Protein AF-A0A812KJQ2-F1 (afdb_monomer_lite)

Secondary structure (DSSP, 8-state):
---------------PPPHHHHHHHHHHHHHHHHHHHHHHHHHHHHHHHHHHHHHHHHHHHHHHHHHHHHHHHHHHHHHHHHHHHHHHHHHHHHHHHHHHHHHHHHHHHHHHHHHHHHHHHHHHHHHHHHHHHHHHHHHHHHHTS-HHHHHHHHHSPP--HHHHHHHHHHHHHTT--SSHHHHHHHHTS-HHHHTTS--GGGG--HHHHHHHHHHHHHHHHHHHHHHHHHHHHHHHHHHHHHHHHHHHTS----------------------------PPPPP-------------------

Organism: NCBI:txid878477

Radius of gyration: 59.71 Å; chains: 1; bounding box: 113×63×182 Å

Structure (mmCIF, N/CA/C/O backbone):
data_AF-A0A812KJQ2-F1
#
_entry.id   AF-A0A812KJQ2-F1
#
loop_
_atom_site.group_PDB
_atom_site.id
_atom_site.type_symbol
_atom_site.label_atom_id
_atom_site.label_alt_id
_atom_site.label_comp_id
_atom_site.label_asym_id
_atom_site.label_entity_id
_atom_site.label_seq_id
_atom_site.pdbx_PDB_ins_code
_atom_site.Cartn_x
_atom_site.Cartn_y
_atom_site.Cartn_z
_atom_site.occupancy
_atom_site.B_iso_or_equiv
_atom_site.auth_seq_id
_atom_site.auth_comp_id
_atom_site.auth_asym_id
_atom_site.auth_atom_id
_atom_site.pdbx_PDB_model_num
ATOM 1 N N . MET A 1 1 ? 19.438 28.488 -105.759 1.00 44.50 1 MET A N 1
ATOM 2 C CA . MET A 1 1 ? 20.550 29.159 -106.461 1.00 44.50 1 MET A CA 1
ATOM 3 C C . MET A 1 1 ? 21.785 28.271 -106.352 1.00 44.50 1 MET A C 1
ATOM 5 O O . MET A 1 1 ? 22.386 28.251 -105.286 1.00 44.50 1 MET A O 1
ATOM 9 N N . PRO A 1 2 ? 22.089 27.458 -107.377 1.00 43.16 2 PRO A N 1
ATOM 10 C CA . PRO A 1 2 ? 23.269 26.602 -107.419 1.00 43.16 2 PRO A CA 1
ATOM 11 C C . PRO A 1 2 ? 24.419 27.327 -108.144 1.00 43.16 2 PRO A C 1
ATOM 13 O O . PRO A 1 2 ? 24.245 27.764 -109.277 1.00 43.16 2 PRO A O 1
ATOM 16 N N . GLY A 1 3 ? 25.579 27.464 -107.501 1.00 46.66 3 GLY A N 1
ATOM 17 C CA . GLY A 1 3 ? 26.850 27.828 -108.149 1.00 46.66 3 GLY A CA 1
ATOM 18 C C . GLY A 1 3 ? 27.787 26.627 -108.028 1.00 46.66 3 GLY A C 1
ATOM 19 O O . GLY A 1 3 ? 28.055 26.186 -106.915 1.00 46.66 3 GLY A O 1
ATOM 20 N N . ALA A 1 4 ? 28.029 25.895 -109.118 1.00 44.09 4 ALA A N 1
ATOM 21 C CA . ALA A 1 4 ? 29.170 26.096 -110.023 1.00 44.09 4 ALA A CA 1
ATOM 22 C C . ALA A 1 4 ? 30.496 25.860 -109.271 1.00 44.09 4 ALA A C 1
ATOM 24 O O . ALA A 1 4 ? 30.961 26.722 -108.538 1.00 44.09 4 ALA A O 1
ATOM 25 N N . LEU A 1 5 ? 30.982 24.614 -109.200 1.00 48.75 5 LEU A N 1
ATOM 26 C CA . LEU A 1 5 ? 31.959 24.046 -110.147 1.00 48.75 5 LEU A CA 1
ATOM 27 C C . LEU A 1 5 ? 33.068 25.036 -110.523 1.00 48.75 5 LEU A C 1
ATOM 29 O O . LEU A 1 5 ? 32.960 25.694 -111.547 1.00 48.75 5 LEU A O 1
ATOM 33 N N . GLU A 1 6 ? 34.162 25.027 -109.757 1.00 40.53 6 GLU A N 1
ATOM 34 C CA . GLU A 1 6 ? 35.510 25.235 -110.295 1.00 40.53 6 GLU A CA 1
ATOM 35 C C . GLU A 1 6 ? 36.502 24.300 -109.587 1.00 40.53 6 GLU A C 1
ATOM 37 O O . GLU A 1 6 ? 36.820 24.436 -108.408 1.00 40.53 6 GLU A O 1
ATOM 42 N N . LEU A 1 7 ? 36.959 23.305 -110.346 1.00 51.78 7 LEU A N 1
ATOM 43 C CA . LEU A 1 7 ? 38.184 22.547 -110.120 1.00 51.78 7 LEU A CA 1
ATOM 44 C C . LEU A 1 7 ? 39.333 23.328 -110.770 1.00 51.78 7 LEU A C 1
ATOM 46 O O . LEU A 1 7 ? 39.295 23.504 -111.989 1.00 51.78 7 LEU A O 1
ATOM 50 N N . PRO A 1 8 ? 40.407 23.678 -110.047 1.00 47.66 8 PRO A N 1
ATOM 51 C CA . PRO A 1 8 ? 41.704 23.879 -110.660 1.00 47.66 8 PRO A CA 1
ATOM 52 C C . PRO A 1 8 ? 42.497 22.580 -110.539 1.00 47.66 8 PRO A C 1
ATOM 54 O O . PRO A 1 8 ? 42.895 22.153 -109.454 1.00 47.66 8 PRO A O 1
ATOM 57 N N . GLY A 1 9 ? 42.732 21.945 -111.685 1.00 50.91 9 GLY A N 1
ATOM 58 C CA . GLY A 1 9 ? 43.714 20.886 -111.813 1.00 50.91 9 GLY A CA 1
ATOM 59 C C . GLY A 1 9 ? 45.113 21.416 -111.508 1.00 50.91 9 GLY A C 1
ATOM 60 O O . GLY A 1 9 ? 45.612 22.319 -112.173 1.00 50.91 9 GLY A O 1
ATOM 61 N N . ALA A 1 10 ? 45.763 20.798 -110.531 1.00 43.38 10 ALA A N 1
ATOM 62 C CA . ALA A 1 10 ? 47.209 20.781 -110.414 1.00 43.38 10 ALA A CA 1
ATOM 63 C C . ALA A 1 10 ? 47.604 19.392 -109.911 1.00 43.38 10 ALA A C 1
ATOM 65 O O . ALA A 1 10 ? 47.506 19.083 -108.725 1.00 43.38 10 ALA A O 1
ATOM 66 N N . LEU A 1 11 ? 48.033 18.541 -110.845 1.00 49.91 11 LEU A N 1
ATOM 67 C CA . LEU A 1 11 ? 48.786 17.323 -110.569 1.00 49.91 11 LEU A CA 1
ATOM 68 C C . LEU A 1 11 ? 50.111 17.720 -109.896 1.00 49.91 11 LEU A C 1
ATOM 70 O O . LEU A 1 11 ? 51.158 17.804 -110.539 1.00 49.91 11 LEU A O 1
ATOM 74 N N . GLN A 1 12 ? 50.071 17.992 -108.590 1.00 45.09 12 GLN A N 1
ATOM 75 C CA . GLN A 1 12 ? 51.263 17.980 -107.758 1.00 45.09 12 GLN A CA 1
ATOM 76 C C . GLN A 1 12 ? 51.741 16.535 -107.697 1.00 45.09 12 GLN A C 1
ATOM 78 O O . GLN A 1 12 ? 51.111 15.667 -107.095 1.00 45.09 12 GLN A O 1
ATOM 83 N N . ARG A 1 13 ? 52.850 16.291 -108.398 1.00 40.69 13 ARG A N 1
ATOM 84 C CA . ARG A 1 13 ? 53.629 15.057 -108.354 1.00 40.69 13 ARG A CA 1
ATOM 85 C C . ARG A 1 13 ? 53.701 14.576 -106.911 1.00 40.69 13 ARG A C 1
ATOM 87 O O . ARG A 1 13 ? 54.240 15.272 -106.054 1.00 40.69 13 ARG A O 1
ATOM 94 N N . SER A 1 14 ? 53.135 13.397 -106.677 1.00 48.69 14 SER A N 1
ATOM 95 C CA . SER A 1 14 ? 53.168 12.679 -105.414 1.00 48.69 14 SER A CA 1
ATOM 96 C C . SER A 1 14 ? 54.618 12.537 -104.962 1.00 48.69 14 SER A C 1
ATOM 98 O O . SER A 1 14 ? 55.337 11.641 -105.411 1.00 48.69 14 SER A O 1
ATOM 100 N N . HIS A 1 15 ? 55.068 13.443 -104.098 1.00 49.62 15 HIS A N 1
ATOM 101 C CA . HIS A 1 15 ? 56.304 13.264 -103.365 1.00 49.62 15 HIS A CA 1
ATOM 102 C C . HIS A 1 15 ? 56.025 12.134 -102.384 1.00 49.62 15 HIS A C 1
ATOM 104 O O . HIS A 1 15 ? 55.512 12.352 -101.289 1.00 49.62 15 HIS A O 1
ATOM 110 N N . VAL A 1 16 ? 56.288 10.903 -102.821 1.00 54.31 16 VAL A N 1
ATOM 111 C CA . VAL A 1 16 ? 56.293 9.748 -101.931 1.00 54.31 16 VAL A CA 1
ATOM 112 C C . VAL A 1 16 ? 57.271 10.114 -100.811 1.00 54.31 16 VAL A C 1
ATOM 114 O O . VAL A 1 16 ? 58.424 10.454 -101.112 1.00 54.31 16 VAL A O 1
ATOM 117 N N . PRO A 1 17 ? 56.822 10.175 -99.546 1.00 59.09 17 PRO A N 1
ATOM 118 C CA . PRO A 1 17 ? 57.707 10.464 -98.432 1.00 59.09 17 PRO A CA 1
ATOM 119 C C . PRO A 1 17 ? 58.829 9.431 -98.458 1.00 59.09 17 PRO A C 1
ATOM 121 O O . PRO A 1 17 ? 58.564 8.232 -98.535 1.00 59.09 17 PRO A O 1
ATOM 124 N N . GLY A 1 18 ? 60.084 9.883 -98.442 1.00 69.31 18 GLY A N 1
ATOM 125 C CA . GLY A 1 18 ? 61.214 8.959 -98.407 1.00 69.31 18 GLY A CA 1
ATOM 126 C C . GLY A 1 18 ? 61.101 8.015 -97.196 1.00 69.31 18 GLY A C 1
ATOM 127 O O . GLY A 1 18 ? 60.534 8.417 -96.174 1.00 69.31 18 GLY A O 1
ATOM 128 N N . PRO A 1 19 ? 61.658 6.791 -97.255 1.00 78.94 19 PRO A N 1
ATOM 129 C CA . PRO A 1 19 ? 61.570 5.797 -96.178 1.00 78.94 19 PRO A CA 1
ATOM 130 C C . PRO A 1 19 ? 61.896 6.339 -94.774 1.00 78.94 19 PRO A C 1
ATOM 132 O O . PRO A 1 19 ? 61.309 5.902 -93.789 1.00 78.94 19 PRO A O 1
ATOM 135 N N . ALA A 1 20 ? 62.764 7.351 -94.677 1.00 80.56 20 ALA A N 1
ATOM 136 C CA . ALA A 1 20 ? 63.107 8.028 -93.429 1.00 80.56 20 ALA A CA 1
ATOM 137 C C . ALA A 1 20 ? 61.917 8.722 -92.732 1.00 80.56 20 ALA A C 1
ATOM 139 O O . ALA A 1 20 ? 61.795 8.633 -91.511 1.00 80.56 20 ALA A O 1
ATOM 140 N N . LEU A 1 21 ? 61.013 9.376 -93.476 1.00 83.69 21 LEU A N 1
ATOM 141 C CA . LEU A 1 21 ? 59.827 10.025 -92.896 1.00 83.69 21 LEU A CA 1
ATOM 142 C C . LEU A 1 21 ? 58.822 8.994 -92.381 1.00 83.69 21 LEU A C 1
ATOM 144 O O . LEU A 1 21 ? 58.236 9.185 -91.317 1.00 83.69 21 LEU A O 1
ATOM 148 N N . PHE A 1 22 ? 58.665 7.881 -93.102 1.00 85.19 22 PHE A N 1
ATOM 149 C CA . PHE A 1 22 ? 57.831 6.766 -92.662 1.00 85.19 22 PHE A CA 1
ATOM 150 C C . PHE A 1 22 ? 58.385 6.128 -91.380 1.00 85.19 22 PHE A C 1
ATOM 152 O O . PHE A 1 22 ? 57.650 5.969 -90.409 1.00 85.19 22 PHE A O 1
ATOM 159 N N . ILE A 1 23 ? 59.693 5.855 -91.325 1.00 88.38 23 ILE A N 1
ATOM 160 C CA . ILE A 1 23 ? 60.359 5.314 -90.129 1.00 88.38 23 ILE A CA 1
ATOM 161 C C . ILE A 1 23 ? 60.220 6.273 -88.935 1.00 88.38 23 ILE A C 1
ATOM 163 O O . ILE A 1 23 ? 59.902 5.832 -87.828 1.00 88.38 23 ILE A O 1
ATOM 167 N N . ALA A 1 24 ? 60.388 7.584 -89.140 1.00 87.44 24 ALA A N 1
ATOM 168 C CA . ALA A 1 24 ? 60.215 8.587 -88.088 1.00 87.44 24 ALA A CA 1
ATOM 169 C C . ALA A 1 24 ? 58.762 8.664 -87.583 1.00 87.44 24 ALA A C 1
ATOM 171 O O . ALA A 1 24 ? 58.533 8.729 -86.374 1.00 87.44 24 ALA A O 1
ATOM 172 N N . ALA A 1 25 ? 57.778 8.602 -88.486 1.00 87.88 25 ALA A N 1
ATOM 173 C CA . ALA A 1 25 ? 56.360 8.585 -88.135 1.00 87.88 25 ALA A CA 1
ATOM 174 C C . ALA A 1 25 ? 55.978 7.319 -87.352 1.00 87.88 25 ALA A C 1
ATOM 176 O O . ALA A 1 25 ? 55.323 7.424 -86.317 1.00 87.88 25 ALA A O 1
ATOM 177 N N . VAL A 1 26 ? 56.443 6.142 -87.784 1.00 92.19 26 VAL A N 1
ATOM 178 C CA . VAL A 1 26 ? 56.218 4.865 -87.083 1.00 92.19 26 VAL A CA 1
ATOM 179 C C . VAL A 1 26 ? 56.876 4.872 -85.702 1.00 92.19 26 VAL A C 1
ATOM 181 O O . VAL A 1 26 ? 56.257 4.456 -84.725 1.00 92.19 26 VAL A O 1
ATOM 184 N N . THR A 1 27 ? 58.095 5.403 -85.585 1.00 92.69 27 THR A N 1
ATOM 185 C CA . THR A 1 27 ? 58.797 5.510 -84.294 1.00 92.69 27 THR A CA 1
ATOM 186 C C . THR A 1 27 ? 58.065 6.460 -83.344 1.00 92.69 27 THR A C 1
ATOM 188 O O . THR A 1 27 ? 57.840 6.125 -82.181 1.00 92.69 27 THR A O 1
ATOM 191 N N . LYS A 1 28 ? 57.608 7.618 -83.839 1.00 93.75 28 LYS A N 1
ATOM 192 C CA . LYS A 1 28 ? 56.809 8.571 -83.055 1.00 93.75 28 LYS A CA 1
ATOM 193 C C . LYS A 1 28 ? 55.465 7.975 -82.632 1.00 93.75 28 LYS A C 1
ATOM 195 O O . LYS A 1 28 ? 55.067 8.153 -81.485 1.00 93.75 28 LYS A O 1
ATOM 200 N N . LEU A 1 29 ? 54.795 7.244 -83.524 1.00 92.50 29 LEU A N 1
ATOM 201 C CA . LEU A 1 29 ? 53.547 6.547 -83.221 1.00 92.50 29 LEU A CA 1
ATOM 202 C C . LEU A 1 29 ? 53.760 5.479 -82.143 1.00 92.50 29 LEU A C 1
ATOM 204 O O . LEU A 1 29 ? 52.993 5.430 -81.190 1.00 92.50 29 LEU A O 1
ATOM 208 N N . LYS A 1 30 ? 54.836 4.690 -82.234 1.00 94.88 30 LYS A N 1
ATOM 209 C CA . LYS A 1 30 ? 55.198 3.693 -81.217 1.00 94.88 30 LYS A CA 1
ATOM 210 C C . LYS A 1 30 ? 55.419 4.332 -79.846 1.00 94.88 30 LYS A C 1
ATOM 212 O O . LYS A 1 30 ? 54.867 3.849 -78.865 1.00 94.88 30 LYS A O 1
ATOM 217 N N . HIS A 1 31 ? 56.174 5.429 -79.774 1.00 93.94 31 HIS A N 1
ATOM 218 C CA . HIS A 1 31 ? 56.369 6.154 -78.515 1.00 93.94 31 HIS A CA 1
ATOM 219 C C . HIS A 1 31 ? 55.062 6.731 -77.962 1.00 93.94 31 HIS A C 1
ATOM 221 O O . HIS A 1 31 ? 54.846 6.694 -76.754 1.00 93.94 31 HIS A O 1
ATOM 227 N N . LEU A 1 32 ? 54.177 7.234 -78.828 1.00 95.25 32 LEU A N 1
ATOM 228 C CA . LEU A 1 32 ? 52.879 7.767 -78.416 1.00 95.25 32 LEU A CA 1
ATOM 229 C C . LEU A 1 32 ? 51.957 6.658 -77.891 1.00 95.25 32 LEU A C 1
ATOM 231 O O . LEU A 1 32 ? 51.322 6.853 -76.859 1.00 95.25 32 LEU A O 1
ATOM 235 N N . ILE A 1 33 ? 51.936 5.493 -78.546 1.00 94.44 33 ILE A N 1
ATOM 236 C CA . ILE A 1 33 ? 51.214 4.301 -78.080 1.00 94.44 33 ILE A CA 1
ATOM 237 C C . ILE A 1 33 ? 51.742 3.872 -76.710 1.00 94.44 33 ILE A C 1
ATOM 239 O O . ILE A 1 33 ? 50.959 3.791 -75.772 1.00 94.44 33 ILE A O 1
ATOM 243 N N . GLN A 1 34 ? 53.060 3.721 -76.551 1.00 95.00 34 GLN A N 1
ATOM 244 C CA . GLN A 1 34 ? 53.669 3.350 -75.267 1.00 95.00 34 GLN A CA 1
ATOM 245 C C . GLN A 1 34 ? 53.362 4.362 -74.152 1.00 95.00 34 GLN A C 1
ATOM 247 O O . GLN A 1 34 ? 53.062 3.978 -73.024 1.00 95.00 34 GLN A O 1
ATOM 252 N N . ALA A 1 35 ? 53.397 5.664 -74.453 1.00 94.44 35 ALA A N 1
ATOM 253 C CA . ALA A 1 35 ? 53.049 6.704 -73.487 1.00 94.44 35 ALA A CA 1
ATOM 254 C C . ALA A 1 35 ? 51.561 6.662 -73.097 1.00 94.44 35 ALA A C 1
ATOM 256 O O . ALA A 1 35 ? 51.224 6.883 -71.933 1.00 94.44 35 ALA A O 1
ATOM 257 N N . LYS A 1 36 ? 50.668 6.367 -74.051 1.00 94.62 36 LYS A N 1
ATOM 258 C CA . LYS A 1 36 ? 49.229 6.216 -73.801 1.00 94.62 36 LYS A CA 1
ATOM 259 C C . LYS A 1 36 ? 48.911 4.943 -73.023 1.00 94.62 36 LYS A C 1
ATOM 261 O O . LYS A 1 36 ? 48.116 5.019 -72.096 1.00 94.62 36 LYS A O 1
ATOM 266 N N . GLU A 1 37 ? 49.563 3.826 -73.326 1.00 95.31 37 GLU A N 1
ATOM 267 C CA . GLU A 1 37 ? 49.456 2.581 -72.556 1.00 95.31 37 GLU A CA 1
ATOM 268 C C . GLU A 1 37 ? 49.913 2.788 -71.109 1.00 95.31 37 GLU A C 1
ATOM 270 O O . GLU A 1 37 ? 49.191 2.428 -70.185 1.00 95.31 37 GLU A O 1
ATOM 275 N N . ALA A 1 38 ? 51.050 3.456 -70.890 1.00 94.19 38 ALA A N 1
ATOM 276 C CA . ALA A 1 38 ? 51.526 3.768 -69.544 1.00 94.19 38 ALA A CA 1
ATOM 277 C C . ALA A 1 38 ? 50.580 4.716 -68.781 1.00 94.19 38 ALA A C 1
ATOM 279 O O . ALA A 1 38 ? 50.410 4.576 -67.570 1.00 94.19 38 ALA A O 1
ATOM 280 N N . ALA A 1 39 ? 49.958 5.684 -69.463 1.00 93.25 39 ALA A N 1
ATOM 281 C CA . ALA A 1 39 ? 48.962 6.568 -68.855 1.00 93.25 39 ALA A CA 1
ATOM 282 C C . ALA A 1 39 ? 47.672 5.814 -68.489 1.00 93.25 39 ALA A C 1
ATOM 284 O O . ALA A 1 39 ? 47.187 5.962 -67.371 1.00 93.25 39 ALA A O 1
ATOM 285 N N . LEU A 1 40 ? 47.172 4.959 -69.386 1.00 94.62 40 LEU A N 1
ATOM 286 C CA . LEU A 1 40 ? 45.999 4.117 -69.140 1.00 94.62 40 LEU A CA 1
ATOM 287 C C . LEU A 1 40 ? 46.244 3.106 -68.019 1.00 94.62 40 LEU A C 1
ATOM 289 O O . LEU A 1 40 ? 45.358 2.877 -67.208 1.00 94.62 40 LEU A O 1
ATOM 293 N N . GLN A 1 41 ? 47.447 2.539 -67.917 1.00 94.69 41 GLN A N 1
ATOM 294 C CA . GLN A 1 41 ? 47.810 1.671 -66.795 1.00 94.69 41 GLN A CA 1
ATOM 295 C C . GLN A 1 41 ? 47.779 2.425 -65.462 1.00 94.69 41 GLN A C 1
ATOM 297 O O . GLN A 1 41 ? 47.255 1.904 -64.483 1.00 94.69 41 GLN A O 1
ATOM 302 N N . LYS A 1 42 ? 48.287 3.664 -65.415 1.00 95.19 42 LYS A N 1
ATOM 303 C CA . LYS A 1 42 ? 48.201 4.502 -64.206 1.00 95.19 42 LYS A CA 1
ATOM 304 C C . LYS A 1 42 ? 46.755 4.813 -63.827 1.00 95.19 42 LYS A C 1
ATOM 306 O O . LYS A 1 42 ? 46.421 4.766 -62.649 1.00 95.19 42 LYS A O 1
ATOM 311 N N . GLU A 1 43 ? 45.915 5.120 -64.811 1.00 95.00 43 GLU A N 1
ATOM 312 C CA . GLU A 1 43 ? 44.494 5.395 -64.592 1.00 95.00 43 GLU A CA 1
ATOM 313 C C . GLU A 1 43 ? 43.731 4.139 -64.152 1.00 95.00 43 GLU A C 1
ATOM 315 O O . GLU A 1 43 ? 42.946 4.215 -63.215 1.00 95.00 43 GLU A O 1
ATOM 320 N N . SER A 1 44 ? 44.030 2.973 -64.733 1.00 94.88 44 SER A N 1
ATOM 321 C CA . SER A 1 44 ? 43.479 1.681 -64.303 1.00 94.88 44 SER A CA 1
ATOM 322 C C . SER A 1 44 ? 43.829 1.383 -62.848 1.00 94.88 44 SER A C 1
ATOM 324 O O . SER A 1 44 ? 42.942 1.071 -62.067 1.00 94.88 44 SER A O 1
ATOM 326 N N . VAL A 1 45 ? 45.094 1.558 -62.450 1.00 96.56 45 VAL A N 1
ATOM 327 C CA . VAL A 1 45 ? 45.518 1.361 -61.052 1.00 96.56 45 VAL A CA 1
ATOM 328 C C . VAL A 1 45 ? 44.822 2.351 -60.113 1.00 96.56 45 VAL A C 1
ATOM 330 O O . VAL A 1 45 ? 44.439 1.986 -59.002 1.00 96.56 45 VAL A O 1
ATOM 333 N N . ALA A 1 46 ? 44.630 3.602 -60.542 1.00 94.81 46 ALA A N 1
ATOM 334 C CA . ALA A 1 46 ? 43.891 4.593 -59.762 1.00 94.81 46 ALA A CA 1
ATOM 335 C C . ALA A 1 46 ? 42.401 4.231 -59.625 1.00 94.81 46 ALA A C 1
ATOM 337 O O . ALA A 1 46 ? 41.831 4.404 -58.548 1.00 94.81 46 ALA A O 1
ATOM 338 N N . LEU A 1 47 ? 41.785 3.699 -60.684 1.00 96.31 47 LEU A N 1
ATOM 339 C CA . LEU A 1 47 ? 40.406 3.215 -60.674 1.00 96.31 47 LEU A CA 1
ATOM 340 C C . LEU A 1 47 ? 40.251 1.996 -59.756 1.00 96.31 47 LEU A C 1
ATOM 342 O O . LEU A 1 47 ? 39.314 1.953 -58.962 1.00 96.31 47 LEU A O 1
ATOM 346 N N . ASP A 1 48 ? 41.190 1.050 -59.805 1.00 95.94 48 ASP A N 1
ATOM 347 C CA . ASP A 1 48 ? 41.206 -0.126 -58.930 1.00 95.94 48 ASP A CA 1
ATOM 348 C C . ASP A 1 48 ? 41.327 0.289 -57.457 1.00 95.94 48 ASP A C 1
ATOM 350 O O . ASP A 1 48 ? 40.588 -0.205 -56.602 1.00 95.94 48 ASP A O 1
ATOM 354 N N . LEU A 1 49 ? 42.194 1.264 -57.157 1.00 97.06 49 LEU A N 1
ATOM 355 C CA . LEU A 1 49 ? 42.330 1.829 -55.813 1.00 97.06 49 LEU A CA 1
ATOM 356 C C . LEU A 1 49 ? 41.044 2.534 -55.355 1.00 97.06 49 LEU A C 1
ATOM 358 O O . LEU A 1 49 ? 40.614 2.356 -54.212 1.00 97.06 49 LEU A O 1
ATOM 362 N N . ALA A 1 50 ? 40.410 3.315 -56.233 1.00 95.44 50 ALA A N 1
ATOM 363 C CA . ALA A 1 50 ? 39.147 3.985 -55.934 1.00 95.44 50 ALA A CA 1
ATOM 364 C C . ALA A 1 50 ? 38.016 2.972 -55.684 1.00 95.44 50 ALA A C 1
ATOM 366 O O . ALA A 1 50 ? 37.273 3.110 -54.713 1.00 95.44 50 ALA A O 1
ATOM 367 N N . SER A 1 51 ? 37.933 1.916 -56.498 1.00 96.38 51 SER A N 1
ATOM 368 C CA . SER A 1 51 ? 36.972 0.822 -56.331 1.00 96.38 51 SER A CA 1
ATOM 369 C C . SER A 1 51 ? 37.185 0.077 -55.012 1.00 96.38 51 SER A C 1
ATOM 371 O O . SER A 1 51 ? 36.224 -0.182 -54.290 1.00 96.38 51 SER A O 1
ATOM 373 N N . ALA A 1 52 ? 38.436 -0.230 -54.658 1.00 96.38 52 ALA A N 1
ATOM 374 C CA . ALA A 1 52 ? 38.769 -0.870 -53.387 1.00 96.38 52 ALA A CA 1
ATOM 375 C C . ALA A 1 52 ? 38.400 0.016 -52.185 1.00 96.38 52 ALA A C 1
ATOM 377 O O . ALA A 1 52 ? 37.843 -0.468 -51.200 1.00 96.38 52 ALA A O 1
ATOM 378 N N . THR A 1 53 ? 38.647 1.324 -52.288 1.00 96.12 53 THR A N 1
ATOM 379 C CA . THR A 1 53 ? 38.286 2.292 -51.241 1.00 96.12 53 THR A CA 1
ATOM 380 C C . THR A 1 53 ? 36.771 2.369 -51.059 1.00 96.12 53 THR A C 1
ATOM 382 O O . THR A 1 53 ? 36.282 2.343 -49.932 1.00 96.12 53 THR A O 1
ATOM 385 N N . LEU A 1 54 ? 36.012 2.405 -52.157 1.00 96.69 54 LEU A N 1
ATOM 386 C CA . LEU A 1 54 ? 34.552 2.465 -52.114 1.00 96.69 54 LEU A CA 1
ATOM 387 C C . LEU A 1 54 ? 33.941 1.172 -51.553 1.00 96.69 54 LEU A C 1
ATOM 389 O O . LEU A 1 54 ? 33.004 1.238 -50.760 1.00 96.69 54 LEU A O 1
ATOM 393 N N . ALA A 1 55 ? 34.510 0.011 -51.886 1.00 96.06 55 ALA A N 1
ATOM 394 C CA . ALA A 1 55 ? 34.112 -1.266 -51.296 1.00 96.06 55 ALA A CA 1
ATOM 395 C C . ALA A 1 55 ? 34.352 -1.295 -49.776 1.00 96.06 55 ALA A C 1
ATOM 397 O O . ALA A 1 55 ? 33.471 -1.707 -49.023 1.00 96.06 55 ALA A O 1
ATOM 398 N N . HIS A 1 56 ? 35.502 -0.794 -49.315 1.00 96.50 56 HIS A N 1
ATOM 399 C CA . HIS A 1 56 ? 35.794 -0.680 -47.886 1.00 96.50 56 HIS A CA 1
ATOM 400 C C . HIS A 1 56 ? 34.823 0.276 -47.177 1.00 96.50 56 HIS A C 1
ATOM 402 O O . HIS A 1 56 ? 34.323 -0.038 -46.101 1.00 96.50 56 HIS A O 1
ATOM 408 N N . MET A 1 57 ? 34.500 1.424 -47.785 1.00 95.94 57 MET A N 1
ATOM 409 C CA . MET A 1 57 ? 33.508 2.356 -47.232 1.00 95.94 57 MET A CA 1
ATOM 410 C C . MET A 1 57 ? 32.119 1.719 -47.108 1.00 95.94 57 MET A C 1
ATOM 412 O O . MET A 1 57 ? 31.486 1.857 -46.064 1.00 95.94 57 MET A O 1
ATOM 416 N N . ALA A 1 58 ? 31.668 0.988 -48.130 1.00 95.81 58 ALA A N 1
ATOM 417 C CA . ALA A 1 58 ? 30.390 0.279 -48.091 1.00 95.81 58 ALA A CA 1
ATOM 418 C C . ALA A 1 58 ? 30.365 -0.798 -46.993 1.00 95.81 58 ALA A C 1
ATOM 420 O O . ALA A 1 58 ? 29.369 -0.942 -46.284 1.00 95.81 58 ALA A O 1
ATOM 421 N N . GLN A 1 59 ? 31.476 -1.515 -46.805 1.00 95.94 59 GLN A N 1
ATOM 422 C CA . GLN A 1 59 ? 31.614 -2.493 -45.728 1.00 95.94 59 GLN A CA 1
ATOM 423 C C . GLN A 1 59 ? 31.568 -1.829 -44.344 1.00 95.94 59 GLN A C 1
ATOM 425 O O . GLN A 1 59 ? 30.845 -2.308 -43.472 1.00 95.94 59 GLN A O 1
ATOM 430 N N . CYS A 1 60 ? 32.282 -0.715 -44.143 1.00 94.69 60 CYS A N 1
ATOM 431 C CA . CYS A 1 60 ? 32.225 0.047 -42.893 1.00 94.69 60 CYS A CA 1
ATOM 432 C C . CYS A 1 60 ? 30.810 0.552 -42.593 1.00 94.69 60 CYS A C 1
ATOM 434 O O . CYS A 1 60 ? 30.362 0.465 -41.454 1.00 94.69 60 CYS A O 1
ATOM 436 N N . GLU A 1 61 ? 30.087 1.048 -43.600 1.00 94.38 61 GLU A N 1
ATOM 437 C CA . GLU A 1 61 ? 28.703 1.494 -43.428 1.00 94.38 61 GLU A CA 1
ATOM 438 C C . GLU A 1 61 ? 27.784 0.335 -43.029 1.00 94.38 61 GLU A C 1
ATOM 440 O O . GLU A 1 61 ? 26.960 0.476 -42.125 1.00 94.38 61 GLU A O 1
ATOM 445 N N . GLN A 1 62 ? 27.929 -0.822 -43.677 1.00 93.44 62 GLN A N 1
ATOM 446 C CA . GLN A 1 62 ? 27.139 -2.003 -43.349 1.00 93.44 62 GLN A CA 1
ATOM 447 C C . GLN A 1 62 ? 27.424 -2.494 -41.926 1.00 93.44 62 GLN A C 1
ATOM 449 O O . GLN A 1 62 ? 26.483 -2.799 -41.192 1.00 93.44 62 GLN A O 1
ATOM 454 N N . GLN A 1 63 ? 28.697 -2.533 -41.529 1.00 92.81 63 GLN A N 1
ATOM 455 C CA . GLN A 1 63 ? 29.101 -2.926 -40.184 1.00 92.81 63 GLN A CA 1
ATOM 456 C C . GLN A 1 63 ? 28.525 -1.965 -39.140 1.00 92.81 63 GLN A C 1
ATOM 458 O O . GLN A 1 63 ? 27.837 -2.413 -38.223 1.00 92.81 63 GLN A O 1
ATOM 463 N N . PHE A 1 64 ? 28.691 -0.656 -39.346 1.00 93.25 64 PHE A N 1
ATOM 464 C CA . PHE A 1 64 ? 28.119 0.371 -38.479 1.00 93.25 64 PHE A CA 1
ATOM 465 C C . PHE A 1 64 ? 26.599 0.206 -38.356 1.00 93.25 64 PHE A C 1
ATOM 467 O O . PHE A 1 64 ? 26.059 0.109 -37.261 1.00 93.25 64 PHE A O 1
ATOM 474 N N . ARG A 1 65 ? 25.877 0.080 -39.473 1.00 93.31 65 ARG A N 1
ATOM 475 C CA . ARG A 1 65 ? 24.424 -0.135 -39.428 1.00 93.31 65 ARG A CA 1
ATOM 476 C C . ARG A 1 65 ? 24.052 -1.378 -38.621 1.00 93.31 65 ARG A C 1
ATOM 478 O O . ARG A 1 65 ? 23.105 -1.317 -37.846 1.00 93.31 65 ARG A O 1
ATOM 485 N N . SER A 1 66 ? 24.782 -2.482 -38.782 1.00 90.38 66 SER A N 1
ATOM 486 C CA . SER A 1 66 ? 24.485 -3.720 -38.058 1.00 90.38 66 SER A CA 1
ATOM 487 C C . SER A 1 66 ? 24.734 -3.606 -36.552 1.00 90.38 66 SER A C 1
ATOM 489 O O . SER A 1 66 ? 23.856 -3.979 -35.779 1.00 90.38 66 SER A O 1
ATOM 491 N N . GLU A 1 67 ? 25.857 -3.018 -36.136 1.00 90.50 67 GLU A N 1
ATOM 492 C CA . GLU A 1 67 ? 26.221 -2.853 -34.723 1.00 90.50 67 GLU A CA 1
ATOM 493 C C . GLU A 1 67 ? 25.247 -1.902 -34.013 1.00 90.50 67 GLU A C 1
ATOM 495 O O . GLU A 1 67 ? 24.640 -2.259 -33.004 1.00 90.50 67 GLU A O 1
ATOM 500 N N . PHE A 1 68 ? 24.998 -0.732 -34.605 1.00 89.75 68 PHE A N 1
ATOM 501 C CA . PHE A 1 68 ? 24.159 0.292 -33.986 1.00 89.75 68 PHE A CA 1
ATOM 502 C C . PHE A 1 68 ? 22.662 -0.023 -34.052 1.00 89.75 68 PHE A C 1
ATOM 504 O O . PHE A 1 68 ? 21.912 0.444 -33.198 1.00 89.75 68 PHE A O 1
ATOM 511 N N . SER A 1 69 ? 22.200 -0.819 -35.025 1.00 90.88 69 SER A N 1
ATOM 512 C CA . SER A 1 69 ? 20.787 -1.229 -35.072 1.00 90.88 69 SER A CA 1
ATOM 513 C C . SER A 1 69 ? 20.398 -2.087 -33.866 1.00 90.88 69 SER A C 1
ATOM 515 O O . SER A 1 69 ? 19.394 -1.802 -33.219 1.00 90.88 69 SER A O 1
ATOM 517 N N . GLY A 1 70 ? 21.230 -3.069 -33.506 1.00 87.12 70 GLY A N 1
ATOM 518 C CA . GLY A 1 70 ? 20.965 -3.937 -32.361 1.00 87.12 70 GLY A CA 1
ATOM 519 C C . GLY A 1 70 ? 21.041 -3.196 -31.027 1.00 87.12 70 GLY A C 1
ATOM 520 O O . GLY A 1 70 ? 20.227 -3.441 -30.140 1.00 87.12 70 GLY A O 1
ATOM 521 N N . GLU A 1 71 ? 21.987 -2.267 -30.878 1.00 91.25 71 GLU A N 1
ATOM 522 C CA . GLU A 1 71 ? 22.075 -1.423 -29.680 1.00 91.25 71 GLU A CA 1
ATOM 523 C C . GLU A 1 71 ? 20.887 -0.466 -29.555 1.00 91.25 71 GLU A C 1
ATOM 525 O O . GLU A 1 71 ? 20.351 -0.296 -28.460 1.00 91.25 71 GLU A O 1
ATOM 530 N N . LEU A 1 72 ? 20.433 0.119 -30.667 1.00 91.25 72 LEU A N 1
ATOM 531 C CA . LEU A 1 72 ? 19.274 1.006 -30.679 1.00 91.25 72 LEU A CA 1
ATOM 532 C C . LEU A 1 72 ? 17.988 0.269 -30.289 1.00 91.25 72 LEU A C 1
ATOM 534 O O . LEU A 1 72 ? 17.172 0.820 -29.552 1.00 91.25 72 LEU A O 1
ATOM 538 N N . ASP A 1 73 ? 17.801 -0.961 -30.765 1.00 91.06 73 ASP A N 1
ATOM 539 C CA . ASP A 1 73 ? 16.629 -1.762 -30.412 1.00 91.06 73 ASP A CA 1
ATOM 540 C C . ASP A 1 73 ? 16.661 -2.170 -28.931 1.00 91.06 73 ASP A C 1
ATOM 542 O O . ASP A 1 73 ? 15.672 -1.971 -28.227 1.00 91.06 73 ASP A O 1
ATOM 546 N N . LYS A 1 74 ? 17.823 -2.587 -28.407 1.00 90.56 74 LYS A N 1
ATOM 547 C CA . LYS A 1 74 ? 18.007 -2.833 -26.963 1.00 90.56 74 LYS A CA 1
ATOM 548 C C . LYS A 1 74 ? 17.739 -1.588 -26.115 1.00 90.56 74 LYS A C 1
ATOM 550 O O . LYS A 1 74 ? 17.142 -1.687 -25.045 1.00 90.56 74 LYS A O 1
ATOM 555 N N . ALA A 1 75 ? 18.172 -0.414 -26.574 1.00 91.19 75 ALA A N 1
ATOM 556 C CA . ALA A 1 75 ? 17.924 0.842 -25.873 1.00 91.19 75 ALA A CA 1
ATOM 557 C C . ALA A 1 75 ? 16.424 1.167 -25.805 1.00 91.19 75 ALA A C 1
ATOM 559 O O . ALA A 1 75 ? 15.939 1.552 -24.744 1.00 91.19 75 ALA A O 1
ATOM 560 N N . LYS A 1 76 ? 15.678 0.946 -26.895 1.00 94.44 76 LYS A N 1
ATOM 561 C CA . LYS A 1 76 ? 14.216 1.126 -26.918 1.00 94.44 76 LYS A CA 1
ATOM 562 C C . LYS A 1 76 ? 13.490 0.139 -26.011 1.00 94.44 76 LYS A C 1
ATOM 564 O O . LYS A 1 76 ? 12.564 0.535 -25.312 1.00 94.44 76 LYS A O 1
ATOM 569 N N . GLU A 1 77 ? 13.898 -1.129 -26.010 1.00 93.56 77 GLU A N 1
ATOM 570 C CA . GLU A 1 77 ? 13.327 -2.141 -25.111 1.00 93.56 77 GLU A CA 1
ATOM 571 C C . GLU A 1 77 ? 13.563 -1.766 -23.642 1.00 93.56 77 GLU A C 1
ATOM 573 O O . GLU A 1 77 ? 12.637 -1.815 -22.833 1.00 93.56 77 GLU A O 1
ATOM 578 N N . SER A 1 78 ? 14.774 -1.309 -23.311 1.00 90.31 78 SER A N 1
ATOM 579 C CA . SER A 1 78 ? 15.121 -0.822 -21.971 1.00 90.31 78 SER A CA 1
ATOM 580 C C . SER A 1 78 ? 14.312 0.417 -21.567 1.00 90.31 78 SER A C 1
ATOM 582 O O . SER A 1 78 ? 13.788 0.478 -20.456 1.00 90.31 78 SER A O 1
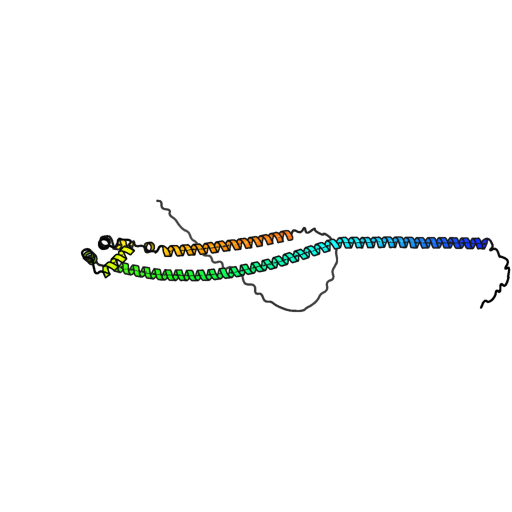ATOM 584 N N . GLU A 1 79 ? 14.134 1.387 -22.469 1.00 95.31 79 GLU A N 1
ATOM 585 C CA . GLU A 1 79 ? 13.298 2.574 -22.235 1.00 95.31 79 GLU A CA 1
ATOM 586 C C . GLU A 1 79 ? 11.823 2.204 -22.002 1.00 95.31 79 GLU A C 1
ATOM 588 O O . GLU A 1 79 ? 11.159 2.755 -21.115 1.00 95.31 79 GLU A O 1
ATOM 593 N N . GLN A 1 80 ? 11.308 1.240 -22.768 1.00 92.56 80 GLN A N 1
ATOM 594 C CA . GLN A 1 80 ? 9.948 0.741 -22.607 1.00 92.56 80 GLN A CA 1
ATOM 595 C C . GLN A 1 80 ? 9.766 0.035 -21.257 1.00 92.56 80 GLN A C 1
ATOM 597 O O . GLN A 1 80 ? 8.763 0.267 -20.576 1.00 92.56 80 GLN A O 1
ATOM 602 N N . GLU A 1 81 ? 10.731 -0.786 -20.844 1.00 92.75 81 GLU A N 1
ATOM 603 C CA . GLU A 1 81 ? 10.688 -1.458 -19.545 1.00 92.75 81 GLU A CA 1
ATOM 604 C C . GLU A 1 81 ? 10.810 -0.459 -18.389 1.00 92.75 81 GLU A C 1
ATOM 606 O O . GLU A 1 81 ? 10.035 -0.529 -17.434 1.00 92.75 81 GLU A O 1
ATOM 611 N N . ALA A 1 82 ? 11.698 0.532 -18.505 1.00 90.69 82 ALA A N 1
ATOM 612 C CA . ALA A 1 82 ? 11.813 1.613 -17.531 1.00 90.69 82 ALA A CA 1
ATOM 613 C C . ALA A 1 82 ? 10.480 2.357 -17.368 1.00 90.69 82 ALA A C 1
ATOM 615 O O . ALA A 1 82 ? 10.012 2.540 -16.246 1.00 90.69 82 ALA A O 1
ATOM 616 N N . SER A 1 83 ? 9.815 2.695 -18.477 1.00 93.25 83 SER A N 1
ATOM 617 C CA . SER A 1 83 ? 8.500 3.349 -18.460 1.00 93.25 83 SER A CA 1
ATOM 618 C C . SER A 1 83 ? 7.434 2.497 -17.764 1.00 93.25 83 SER A C 1
ATOM 620 O O . SER A 1 83 ? 6.616 3.014 -17.000 1.00 93.25 83 SER A O 1
ATOM 622 N N . ARG A 1 84 ? 7.452 1.176 -17.986 1.00 92.50 84 ARG A N 1
ATOM 623 C CA . ARG A 1 84 ? 6.536 0.233 -17.331 1.00 92.50 84 ARG A CA 1
ATOM 624 C C . ARG A 1 84 ? 6.770 0.171 -15.822 1.00 92.50 84 ARG A C 1
ATOM 626 O O . ARG A 1 84 ? 5.807 0.217 -15.057 1.00 92.50 84 ARG A O 1
ATOM 633 N N . LEU A 1 85 ? 8.029 0.085 -15.395 1.00 89.19 85 LEU A N 1
ATOM 634 C CA . LEU A 1 85 ? 8.400 0.055 -13.979 1.00 89.19 85 LEU A CA 1
ATOM 635 C C . LEU A 1 85 ? 8.070 1.375 -13.277 1.00 89.19 85 LEU A C 1
ATOM 637 O O . LEU A 1 85 ? 7.580 1.352 -12.150 1.00 89.19 85 LEU A O 1
ATOM 641 N N . THR A 1 86 ? 8.266 2.519 -13.938 1.00 93.94 86 THR A N 1
ATOM 642 C CA . THR A 1 86 ? 7.854 3.824 -13.403 1.00 93.94 86 THR A CA 1
ATOM 643 C C . THR A 1 86 ? 6.349 3.868 -13.141 1.00 93.94 86 THR A C 1
ATOM 645 O O . THR A 1 86 ? 5.950 4.215 -12.032 1.00 93.94 86 THR A O 1
ATOM 648 N N . ALA A 1 87 ? 5.517 3.434 -14.094 1.00 94.44 87 ALA A N 1
ATOM 649 C CA . ALA A 1 87 ? 4.066 3.381 -13.898 1.00 94.44 87 ALA A CA 1
ATOM 650 C C . ALA A 1 87 ? 3.663 2.442 -12.743 1.00 94.44 87 ALA A C 1
ATOM 652 O O . ALA A 1 87 ? 2.834 2.798 -11.908 1.00 94.44 87 ALA A O 1
ATOM 653 N N . ALA A 1 88 ? 4.296 1.268 -12.641 1.00 90.00 88 ALA A N 1
ATOM 654 C CA . ALA A 1 88 ? 4.044 0.332 -11.544 1.00 90.00 88 ALA A CA 1
ATOM 655 C C . ALA A 1 88 ? 4.432 0.911 -10.167 1.00 90.00 88 ALA A C 1
ATOM 657 O O . ALA A 1 88 ? 3.732 0.682 -9.179 1.00 90.00 88 ALA A O 1
ATOM 658 N N . LEU A 1 89 ? 5.525 1.679 -10.092 1.00 89.75 89 LEU A N 1
ATOM 659 C CA . LEU A 1 89 ? 5.944 2.366 -8.868 1.00 89.75 89 LEU A CA 1
ATOM 660 C C . LEU A 1 89 ? 4.984 3.492 -8.474 1.00 89.75 89 LEU A C 1
ATOM 662 O O . LEU A 1 89 ? 4.720 3.669 -7.285 1.00 89.75 89 LEU A O 1
ATOM 666 N N . GLU A 1 90 ? 4.449 4.239 -9.439 1.00 93.62 90 GLU A N 1
ATOM 667 C CA . GLU A 1 90 ? 3.439 5.272 -9.185 1.00 93.62 90 GLU A CA 1
ATOM 668 C C . GLU A 1 90 ? 2.140 4.673 -8.632 1.00 93.62 90 GLU A C 1
ATOM 670 O O . GLU A 1 90 ? 1.608 5.171 -7.634 1.00 93.62 90 GLU A O 1
ATOM 675 N N . ASP A 1 91 ? 1.676 3.566 -9.214 1.00 92.69 91 ASP A N 1
ATOM 676 C CA . ASP A 1 91 ? 0.508 2.830 -8.724 1.00 92.69 91 ASP A CA 1
ATOM 677 C C . ASP A 1 91 ? 0.746 2.280 -7.311 1.00 92.69 91 ASP A C 1
ATOM 679 O O . ASP A 1 91 ? -0.081 2.475 -6.418 1.00 92.69 91 ASP A O 1
ATOM 683 N N . LEU A 1 92 ? 1.908 1.672 -7.052 1.00 90.19 92 LEU A N 1
ATOM 684 C CA . LEU A 1 92 ? 2.253 1.193 -5.712 1.00 90.19 92 LEU A CA 1
ATOM 685 C C . LEU A 1 92 ? 2.326 2.344 -4.699 1.00 90.19 92 LEU A C 1
ATOM 687 O O . LEU A 1 92 ? 1.875 2.209 -3.562 1.00 90.19 92 LEU A O 1
ATOM 691 N N . HIS A 1 93 ? 2.874 3.492 -5.095 1.00 90.81 93 HIS A N 1
ATOM 692 C CA . HIS A 1 93 ? 2.937 4.672 -4.241 1.00 90.81 93 HIS A CA 1
ATOM 693 C C . HIS A 1 93 ? 1.539 5.191 -3.877 1.00 90.81 93 HIS A C 1
ATOM 695 O O . HIS A 1 93 ? 1.314 5.638 -2.747 1.00 90.81 93 HIS A O 1
ATOM 701 N N . LYS A 1 94 ? 0.585 5.109 -4.809 1.00 92.06 94 LYS A N 1
ATOM 702 C CA . LYS A 1 94 ? -0.820 5.434 -4.559 1.00 92.06 94 LYS A CA 1
ATOM 703 C C . LYS A 1 94 ? -1.457 4.454 -3.569 1.00 92.06 94 LYS A C 1
ATOM 705 O O . LYS A 1 94 ? -2.051 4.913 -2.595 1.00 92.06 94 LYS A O 1
ATOM 710 N N . ASP A 1 95 ? -1.265 3.150 -3.761 1.00 90.75 95 ASP A N 1
ATOM 711 C CA . ASP A 1 95 ? -1.762 2.109 -2.848 1.00 90.75 95 ASP A CA 1
ATOM 712 C C . ASP A 1 95 ? -1.213 2.300 -1.422 1.00 90.75 95 ASP A C 1
ATOM 714 O O . ASP A 1 95 ? -1.949 2.203 -0.439 1.00 90.75 95 ASP A O 1
ATOM 718 N N . VAL A 1 96 ? 0.079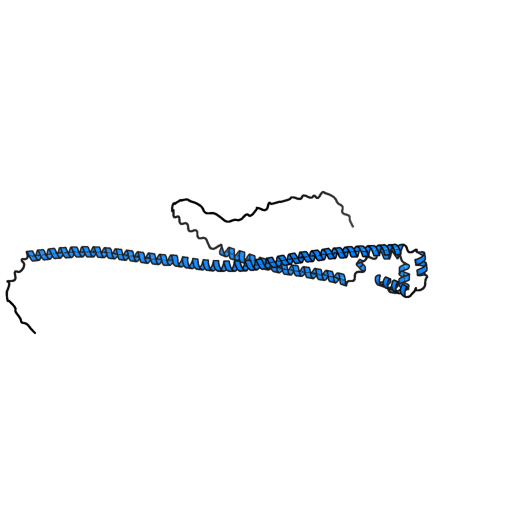 2.624 -1.286 1.00 89.94 96 VAL A N 1
ATOM 719 C CA . VAL A 1 96 ? 0.710 2.889 0.019 1.00 89.94 96 VAL A CA 1
ATOM 720 C C . VAL A 1 96 ? 0.066 4.085 0.717 1.00 89.94 96 VAL A C 1
ATOM 722 O O . VAL A 1 96 ? -0.210 4.009 1.913 1.00 89.94 96 VAL A O 1
ATOM 725 N N . LYS A 1 97 ? -0.213 5.173 -0.011 1.00 91.06 97 LYS A N 1
ATOM 726 C CA . LYS A 1 97 ? -0.892 6.350 0.552 1.00 91.06 97 LYS A CA 1
ATOM 727 C C . LYS A 1 97 ? -2.307 6.037 1.035 1.00 91.06 97 LYS A C 1
ATOM 729 O O . LYS A 1 97 ? -2.719 6.564 2.064 1.00 91.06 97 LYS A O 1
ATOM 734 N N . GLU A 1 98 ? -3.044 5.195 0.317 1.00 90.81 98 GLU A N 1
ATOM 735 C CA . GLU A 1 98 ? -4.389 4.774 0.724 1.00 90.81 98 GLU A CA 1
ATOM 736 C C . GLU A 1 98 ? -4.346 3.941 2.012 1.00 90.81 98 GLU A C 1
ATOM 738 O O . GLU A 1 98 ? -5.073 4.229 2.963 1.00 90.81 98 GLU A O 1
ATOM 743 N N . VAL A 1 99 ? -3.423 2.978 2.096 1.00 89.50 99 VAL A N 1
ATOM 744 C CA . VAL A 1 99 ? -3.220 2.167 3.308 1.00 89.50 99 VAL A CA 1
ATOM 745 C C . VAL A 1 99 ? -2.790 3.025 4.500 1.00 89.50 99 VAL A C 1
ATOM 747 O O . VAL A 1 99 ? -3.256 2.787 5.615 1.00 89.50 99 VAL A O 1
ATOM 750 N N . ASP A 1 100 ? -1.928 4.019 4.289 1.00 88.19 100 ASP A N 1
ATOM 751 C CA . ASP A 1 100 ? -1.495 4.938 5.345 1.00 88.19 100 ASP A CA 1
ATOM 752 C C . ASP A 1 100 ? -2.667 5.784 5.872 1.00 88.19 100 ASP A C 1
ATOM 754 O O . ASP A 1 100 ? -2.886 5.870 7.082 1.00 88.19 100 ASP A O 1
ATOM 758 N N . ALA A 1 101 ? -3.509 6.310 4.976 1.00 88.12 101 ALA A N 1
ATOM 759 C CA . ALA A 1 101 ? -4.718 7.036 5.358 1.00 88.12 101 ALA A CA 1
ATOM 760 C C . ALA A 1 101 ? -5.703 6.155 6.150 1.00 88.12 101 ALA A C 1
ATOM 762 O O . ALA A 1 101 ? -6.249 6.586 7.170 1.00 88.12 101 ALA A O 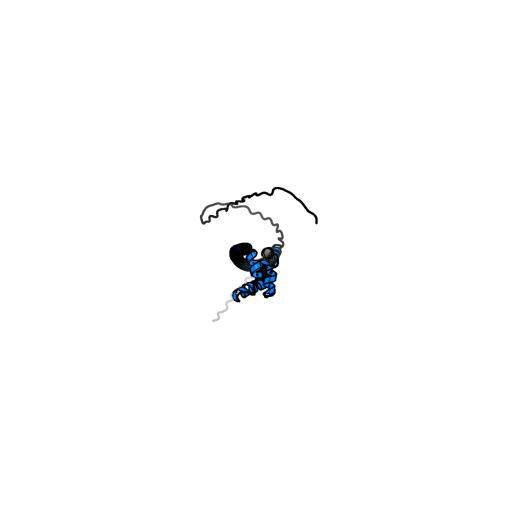1
ATOM 763 N N . GLU A 1 102 ? -5.905 4.902 5.733 1.00 88.25 102 GLU A N 1
ATOM 764 C CA . GLU A 1 102 ? -6.705 3.942 6.499 1.00 88.25 102 GLU A CA 1
ATOM 765 C C . GLU A 1 102 ? -6.092 3.637 7.874 1.00 88.25 102 GLU A C 1
ATOM 767 O O . GLU A 1 102 ? -6.825 3.478 8.855 1.00 88.25 102 GLU A O 1
ATOM 772 N N . ALA A 1 103 ? -4.763 3.548 7.969 1.00 83.88 103 ALA A N 1
ATOM 773 C CA . ALA A 1 103 ? -4.062 3.298 9.224 1.00 83.88 103 ALA A CA 1
ATOM 774 C C . ALA A 1 103 ? -4.265 4.445 10.223 1.00 83.88 103 ALA A C 1
ATOM 776 O O . ALA A 1 103 ? -4.568 4.182 11.390 1.00 83.88 103 ALA A O 1
ATOM 777 N N . VAL A 1 104 ? -4.192 5.699 9.765 1.00 90.94 104 VAL A N 1
ATOM 778 C CA . VAL A 1 104 ? -4.486 6.884 10.590 1.00 90.94 104 VAL A CA 1
ATOM 779 C C . VAL A 1 104 ? -5.910 6.819 11.149 1.00 90.94 104 VAL A C 1
ATOM 781 O O . VAL A 1 104 ? -6.092 6.928 12.361 1.00 90.94 104 VAL A O 1
ATOM 784 N N . GLN A 1 105 ? -6.909 6.520 10.312 1.00 89.94 105 GLN A N 1
ATOM 785 C CA . GLN A 1 105 ? -8.303 6.394 10.763 1.00 89.94 105 GLN A CA 1
ATOM 786 C C . GLN A 1 105 ? -8.500 5.269 11.790 1.00 89.94 105 GLN A C 1
ATOM 788 O O . GLN A 1 105 ? -9.314 5.385 12.708 1.00 89.94 105 GLN A O 1
ATOM 793 N N . ILE A 1 106 ? -7.780 4.151 11.654 1.00 83.81 106 ILE A N 1
ATOM 794 C CA . ILE A 1 106 ? -7.827 3.066 12.644 1.00 83.81 106 ILE A CA 1
ATOM 795 C C . ILE A 1 106 ? -7.249 3.541 13.977 1.00 83.81 106 ILE A C 1
ATOM 797 O O . ILE A 1 106 ? -7.861 3.288 15.013 1.00 83.81 106 ILE A O 1
ATOM 801 N N . CYS A 1 107 ? -6.102 4.220 13.964 1.00 86.44 107 CYS A N 1
ATOM 802 C CA . CYS A 1 107 ? -5.477 4.753 15.172 1.00 86.44 107 CYS A CA 1
ATOM 803 C C . CYS A 1 107 ? -6.401 5.738 15.898 1.00 86.44 107 CYS A C 1
ATOM 805 O O . CYS A 1 107 ? -6.573 5.624 17.111 1.00 86.44 107 CYS A O 1
ATOM 807 N N . GLU A 1 108 ? -7.059 6.636 15.162 1.00 87.62 108 GLU A N 1
ATOM 808 C CA . GLU A 1 108 ? -8.053 7.563 15.716 1.00 87.62 108 GLU A CA 1
ATOM 809 C C . GLU A 1 108 ? -9.235 6.818 16.349 1.00 87.62 108 GLU A C 1
ATOM 811 O O . GLU A 1 108 ? -9.605 7.088 17.491 1.00 87.62 108 GLU A O 1
ATOM 816 N N . ARG A 1 109 ? -9.787 5.813 15.657 1.00 84.81 109 ARG A N 1
ATOM 817 C CA . ARG A 1 109 ? -10.888 4.996 16.191 1.00 84.81 109 ARG A CA 1
ATOM 818 C C . ARG A 1 109 ? -10.494 4.200 17.429 1.00 84.81 109 ARG A C 1
ATOM 820 O O . ARG A 1 109 ? -11.317 4.050 18.332 1.00 84.81 109 ARG A O 1
ATOM 827 N N . ILE A 1 110 ? -9.270 3.672 17.475 1.00 80.25 110 ILE A N 1
ATOM 828 C CA . ILE A 1 110 ? -8.743 2.985 18.660 1.00 80.25 110 ILE A CA 1
ATOM 829 C C . ILE A 1 110 ? -8.656 3.974 19.818 1.00 80.25 110 ILE A C 1
ATOM 831 O O . ILE A 1 110 ? -9.187 3.676 20.880 1.00 80.25 110 ILE A O 1
ATOM 835 N N . ALA A 1 111 ? -8.065 5.153 19.610 1.00 84.62 111 ALA A N 1
ATOM 836 C CA . ALA A 1 111 ? -7.955 6.172 20.651 1.00 84.62 111 ALA A CA 1
ATOM 837 C C . ALA A 1 111 ? -9.331 6.584 21.201 1.00 84.62 111 ALA A C 1
ATOM 839 O O . ALA A 1 111 ? -9.514 6.637 22.415 1.00 84.62 111 ALA A O 1
ATOM 840 N N . GLN A 1 112 ? -10.315 6.791 20.321 1.00 83.69 112 GLN A N 1
ATOM 841 C CA . GLN A 1 112 ? -11.683 7.107 20.729 1.00 83.69 112 GLN A CA 1
ATOM 842 C C . GLN A 1 112 ? -12.324 5.966 21.529 1.00 83.69 112 GLN A C 1
ATOM 844 O O . GLN A 1 112 ? -12.878 6.200 22.598 1.00 83.69 112 GLN A O 1
ATOM 849 N N . THR A 1 113 ? -12.220 4.727 21.041 1.00 75.75 113 THR A N 1
ATOM 850 C CA . THR A 1 113 ? -12.803 3.560 21.723 1.00 75.75 113 THR A CA 1
ATOM 851 C C . THR A 1 113 ? -12.157 3.338 23.091 1.00 75.75 113 THR A C 1
ATOM 853 O O . THR A 1 113 ? -12.851 3.006 24.045 1.00 75.75 113 THR A O 1
ATOM 856 N N . THR A 1 114 ? -10.841 3.540 23.205 1.00 78.06 114 THR A N 1
ATOM 857 C CA . THR A 1 114 ? -10.123 3.454 24.482 1.00 78.06 114 THR A CA 1
ATOM 858 C C . THR A 1 114 ? -10.633 4.502 25.466 1.00 78.06 114 THR A C 1
ATOM 860 O O . THR A 1 114 ? -10.970 4.141 26.585 1.00 78.06 114 THR A O 1
ATOM 863 N N . ALA A 1 115 ? -10.783 5.762 25.045 1.00 82.88 115 ALA A N 1
ATOM 864 C CA . ALA A 1 115 ? -11.312 6.820 25.908 1.00 82.88 115 ALA A CA 1
ATOM 865 C C . ALA A 1 115 ? -12.765 6.554 26.351 1.00 82.88 115 ALA A C 1
ATOM 867 O O . ALA A 1 115 ? -13.121 6.779 27.505 1.00 82.88 115 ALA A O 1
ATOM 868 N N . GLU A 1 116 ? -13.612 6.043 25.451 1.00 77.38 116 GLU A N 1
ATOM 869 C CA . GLU A 1 116 ? -14.978 5.624 25.790 1.00 77.38 116 GLU A CA 1
ATOM 870 C C . GLU A 1 116 ? -14.989 4.455 26.789 1.00 77.38 116 GLU A C 1
ATOM 872 O O . GLU A 1 116 ? -15.836 4.421 27.681 1.00 77.38 116 GLU A O 1
ATOM 877 N N . MET A 1 117 ? -14.046 3.514 26.667 1.00 73.50 117 MET A N 1
ATOM 878 C CA . MET A 1 117 ? -13.922 2.375 27.578 1.00 73.50 117 MET A CA 1
ATOM 879 C C . MET A 1 117 ? -13.406 2.796 28.955 1.00 73.50 117 MET A C 1
ATOM 881 O O . MET A 1 117 ? -13.979 2.368 29.948 1.00 73.50 117 MET A O 1
ATOM 885 N N . GLU A 1 118 ? -12.400 3.670 29.022 1.00 78.81 118 GLU A N 1
ATOM 886 C CA . GLU A 1 118 ? -11.899 4.244 30.279 1.00 78.81 118 GLU A CA 1
ATOM 887 C C . GLU A 1 118 ? -13.003 5.007 31.014 1.00 78.81 118 GLU A C 1
ATOM 889 O O . GLU A 1 118 ? -13.189 4.829 32.217 1.00 78.81 118 GLU A O 1
ATOM 894 N N . LYS A 1 119 ? -13.796 5.801 30.283 1.00 81.88 119 LYS A N 1
ATOM 895 C CA . LYS A 1 119 ? -14.957 6.483 30.857 1.00 81.88 119 LYS A CA 1
ATOM 896 C C . LYS A 1 119 ? -15.985 5.488 31.395 1.00 81.88 119 LYS A C 1
ATOM 898 O O . LYS A 1 119 ? -16.466 5.658 32.506 1.00 81.88 119 LYS A O 1
ATOM 903 N N . LEU A 1 120 ? -16.313 4.448 30.629 1.00 77.00 120 LEU A N 1
ATOM 904 C CA . LEU A 1 120 ? -17.263 3.429 31.073 1.00 77.00 120 LEU A CA 1
ATOM 905 C C . LEU A 1 120 ? -16.754 2.672 32.307 1.00 77.00 120 LEU A C 1
ATOM 907 O O . LEU A 1 120 ? -17.533 2.392 33.210 1.00 77.00 120 LEU A O 1
ATOM 911 N N . GLU A 1 121 ? -15.467 2.330 32.353 1.00 72.38 121 GLU A N 1
ATOM 912 C CA . GLU A 1 121 ? -14.842 1.689 33.514 1.00 72.38 121 GLU A CA 1
ATOM 913 C C . GLU A 1 121 ? -14.910 2.588 34.749 1.00 72.38 121 GLU A C 1
ATOM 915 O O . GLU A 1 121 ? -15.229 2.102 35.835 1.00 72.38 121 GLU A O 1
ATOM 920 N N . GLN A 1 122 ? -14.679 3.892 34.581 1.00 77.12 122 GLN A N 1
ATOM 921 C CA . GLN A 1 122 ? -14.839 4.865 35.653 1.00 77.12 122 GLN A CA 1
ATOM 922 C C . GLN A 1 122 ? -16.298 4.956 36.123 1.00 77.12 122 GLN A C 1
ATOM 924 O O . GLN A 1 122 ? -16.550 4.786 37.314 1.00 77.12 122 GLN A O 1
ATOM 929 N N . ASP A 1 123 ? -17.255 5.130 35.207 1.00 76.81 123 ASP A N 1
ATOM 930 C CA . ASP A 1 123 ? -18.687 5.219 35.524 1.00 76.81 123 ASP A CA 1
ATOM 931 C C . ASP A 1 123 ? -19.176 3.949 36.258 1.00 76.81 123 ASP A C 1
ATOM 933 O O . ASP A 1 123 ? -19.920 4.020 37.241 1.00 76.81 123 ASP A O 1
ATOM 937 N N . VAL A 1 124 ? -18.727 2.765 35.818 1.00 74.50 124 VAL A N 1
ATOM 938 C CA . VAL A 1 124 ? -19.028 1.479 36.472 1.00 74.50 124 VAL A CA 1
ATOM 939 C C . VAL A 1 124 ? -18.381 1.398 37.849 1.00 74.50 124 VAL A C 1
ATOM 941 O O . VAL A 1 124 ? -19.029 0.944 38.788 1.00 74.50 124 VAL A O 1
ATOM 944 N N . SER A 1 125 ? -17.126 1.825 37.992 1.00 73.62 125 SER A N 1
ATOM 945 C CA . SER A 1 125 ? -16.435 1.817 39.282 1.00 73.62 125 SER A CA 1
ATOM 946 C C . SER A 1 125 ? -17.113 2.736 40.296 1.00 73.62 125 SER A C 1
ATOM 948 O O . SER A 1 125 ? -17.236 2.353 41.457 1.00 73.62 125 SER A O 1
ATOM 950 N N . GLU A 1 126 ? -17.546 3.925 39.876 1.00 76.31 126 GLU A N 1
ATOM 951 C CA . GLU A 1 126 ? -18.271 4.879 40.722 1.00 76.31 126 GLU A CA 1
ATOM 952 C C . GLU A 1 126 ? -19.627 4.298 41.138 1.00 76.31 126 GLU A C 1
ATOM 954 O O . GLU A 1 126 ? -19.903 4.164 42.328 1.00 76.31 126 GLU A O 1
ATOM 959 N N . THR A 1 127 ? -20.410 3.807 40.174 1.00 73.12 127 THR A N 1
ATOM 960 C CA . THR A 1 127 ? -21.717 3.188 40.451 1.00 73.12 127 THR A CA 1
ATOM 961 C C . THR A 1 127 ? -21.588 1.970 41.369 1.00 73.12 127 THR A C 1
ATOM 963 O O . THR A 1 127 ? -22.381 1.787 42.289 1.00 73.12 127 THR A O 1
ATOM 966 N N . MET A 1 128 ? -20.585 1.117 41.145 1.00 71.56 128 MET A N 1
ATOM 967 C CA . MET A 1 128 ? -20.358 -0.064 41.977 1.00 71.56 128 MET A CA 1
ATOM 968 C C . MET A 1 128 ? -19.937 0.326 43.394 1.00 71.56 128 MET A C 1
ATOM 970 O O . MET A 1 128 ? -20.360 -0.324 44.346 1.00 71.56 128 MET A O 1
ATOM 974 N N . ALA A 1 129 ? -19.124 1.373 43.553 1.00 68.31 129 ALA A N 1
ATOM 975 C CA . ALA A 1 129 ? -18.755 1.880 44.869 1.00 68.31 129 ALA A CA 1
ATOM 976 C C . ALA A 1 129 ? -19.984 2.394 45.634 1.00 68.31 129 ALA A C 1
ATOM 978 O O . ALA A 1 129 ? -20.139 2.053 46.809 1.00 68.31 129 ALA A O 1
ATOM 979 N N . ASP A 1 130 ? -20.872 3.128 44.961 1.00 73.25 130 ASP A N 1
ATOM 980 C CA . ASP A 1 130 ? -22.117 3.634 45.540 1.00 73.25 130 ASP A CA 1
ATOM 981 C C . ASP A 1 130 ? -23.053 2.487 45.946 1.00 73.25 130 ASP A C 1
ATOM 983 O O . ASP A 1 130 ? -23.454 2.401 47.107 1.00 73.25 130 ASP A O 1
ATOM 987 N N . VAL A 1 131 ? -23.315 1.535 45.043 1.00 74.31 131 VAL A N 1
ATOM 988 C CA . VAL A 1 131 ? -24.160 0.358 45.325 1.00 74.31 131 VAL A CA 1
ATOM 989 C C . VAL A 1 131 ? -23.577 -0.488 46.456 1.00 74.31 131 VAL A C 1
ATOM 991 O O . VAL A 1 131 ? -24.300 -0.908 47.358 1.00 74.31 131 VAL A O 1
ATOM 994 N N . GLN A 1 132 ? -22.263 -0.733 46.455 1.00 73.19 132 GLN A N 1
ATOM 995 C CA . GLN A 1 132 ? -21.609 -1.459 47.545 1.00 73.19 132 GLN A CA 1
ATOM 996 C C . GLN A 1 132 ? -21.733 -0.715 48.872 1.00 73.19 132 GLN A C 1
ATOM 998 O O . GLN A 1 132 ? -21.890 -1.349 49.916 1.00 73.19 132 GLN A O 1
ATOM 1003 N N . GLN A 1 133 ? -21.634 0.613 48.859 1.00 73.62 133 GLN A N 1
ATOM 1004 C CA . GLN A 1 133 ? -21.772 1.415 50.063 1.00 73.62 133 GLN A CA 1
ATOM 1005 C C . GLN A 1 133 ? -23.206 1.370 50.598 1.00 73.62 133 GLN A C 1
ATOM 1007 O O . GLN A 1 133 ? -23.385 1.118 51.789 1.00 73.62 133 GLN A O 1
ATOM 1012 N N . GLU A 1 134 ? -24.216 1.543 49.745 1.00 77.50 134 GLU A N 1
ATOM 1013 C CA . GLU A 1 134 ? -25.628 1.413 50.124 1.00 77.50 134 GLU A CA 1
ATOM 1014 C C . GLU A 1 134 ? -25.939 0.020 50.675 1.00 77.50 134 GLU A C 1
ATOM 1016 O O . GLU A 1 134 ? -26.541 -0.099 51.743 1.00 77.50 134 GLU A O 1
ATOM 1021 N N . LEU A 1 135 ? -25.448 -1.037 50.022 1.00 75.31 135 LEU A N 1
ATOM 1022 C CA . LEU A 1 135 ? -25.634 -2.412 50.480 1.00 75.31 135 LEU A CA 1
ATOM 1023 C C . LEU A 1 135 ? -24.979 -2.656 51.844 1.00 75.31 135 LEU A C 1
ATOM 1025 O O . LEU A 1 135 ? -25.583 -3.285 52.716 1.00 75.31 135 LEU A O 1
ATOM 1029 N N . ARG A 1 136 ? -23.761 -2.142 52.071 1.00 72.62 136 ARG A N 1
ATOM 1030 C CA . ARG A 1 136 ? -23.102 -2.222 53.386 1.00 72.62 136 ARG A CA 1
ATOM 1031 C C . ARG A 1 136 ? -23.918 -1.512 54.460 1.00 72.62 136 ARG A C 1
ATOM 1033 O O . ARG A 1 136 ? -24.068 -2.065 55.547 1.00 72.62 136 ARG A O 1
ATOM 1040 N N . MET A 1 137 ? -24.439 -0.319 54.170 1.00 76.50 137 MET A N 1
ATOM 1041 C CA . MET A 1 137 ? -25.268 0.432 55.116 1.00 76.50 137 MET A CA 1
ATOM 1042 C C . MET A 1 137 ? -26.568 -0.315 55.432 1.00 76.50 137 MET A C 1
ATOM 1044 O O . MET A 1 137 ? -26.859 -0.541 56.602 1.00 76.50 137 MET A O 1
ATOM 1048 N N . ALA A 1 138 ? -27.277 -0.811 54.415 1.00 76.94 138 ALA A N 1
ATOM 1049 C CA . ALA A 1 138 ? -28.486 -1.612 54.598 1.00 76.94 138 ALA A CA 1
ATOM 1050 C C . ALA A 1 138 ? -28.219 -2.906 55.391 1.00 76.94 138 ALA A C 1
ATOM 1052 O O . ALA A 1 138 ? -29.011 -3.294 56.248 1.00 76.94 138 ALA A O 1
ATOM 1053 N N . THR A 1 139 ? -27.073 -3.555 55.162 1.00 71.50 139 THR A N 1
ATOM 1054 C CA . THR A 1 139 ? -26.658 -4.748 55.918 1.00 71.50 139 THR A CA 1
ATOM 1055 C C . THR A 1 139 ? -26.392 -4.421 57.388 1.00 71.50 139 THR A C 1
ATOM 1057 O O . THR A 1 139 ? -26.755 -5.201 58.268 1.00 71.50 139 THR A O 1
ATOM 1060 N N . LEU A 1 140 ? -25.760 -3.279 57.682 1.00 76.31 140 LEU A N 1
ATOM 1061 C CA . LEU A 1 140 ? -25.547 -2.819 59.058 1.00 76.31 140 LEU A CA 1
ATOM 1062 C C . LEU A 1 140 ? -26.874 -2.514 59.760 1.00 76.31 140 LEU A C 1
ATOM 1064 O O . LEU A 1 140 ? -27.044 -2.929 60.906 1.00 76.31 140 LEU A O 1
ATOM 1068 N N . ASP A 1 141 ? -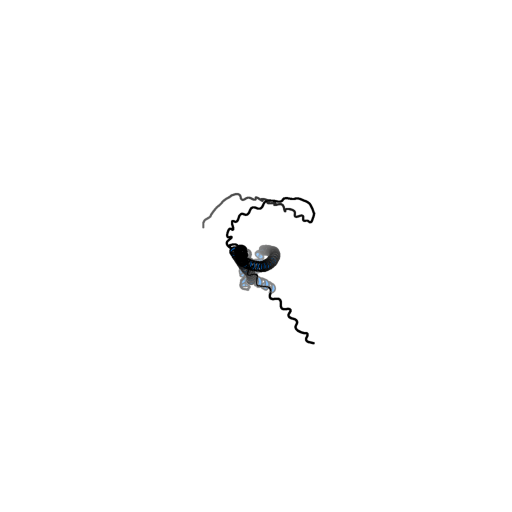27.811 -1.864 59.071 1.00 79.75 141 ASP A N 1
ATOM 1069 C CA . ASP A 1 141 ? -29.145 -1.573 59.604 1.00 79.75 141 ASP A CA 1
ATOM 1070 C C . ASP A 1 141 ? -29.919 -2.864 59.908 1.00 79.75 141 ASP A C 1
ATOM 1072 O O . ASP A 1 141 ? -30.490 -3.003 60.990 1.00 79.75 141 ASP A O 1
ATOM 1076 N N . LEU A 1 142 ? -29.865 -3.855 59.009 1.00 74.19 142 LEU A N 1
ATOM 1077 C CA . LEU A 1 142 ? -30.468 -5.176 59.226 1.00 74.19 142 LEU A CA 1
ATOM 1078 C C . LEU A 1 142 ? -29.837 -5.922 60.410 1.00 74.19 142 LEU A C 1
ATOM 1080 O O . LEU A 1 142 ? -30.552 -6.549 61.187 1.00 74.19 142 LEU A O 1
ATOM 1084 N N . ARG A 1 143 ? -28.514 -5.826 60.602 1.00 70.06 143 ARG A N 1
ATOM 1085 C CA . ARG A 1 143 ? -27.828 -6.411 61.772 1.00 70.06 143 ARG A CA 1
ATOM 1086 C C . ARG A 1 143 ? -28.160 -5.708 63.083 1.00 70.06 143 ARG A C 1
ATOM 1088 O O . ARG A 1 143 ? -28.018 -6.312 64.143 1.00 70.06 143 ARG A O 1
ATOM 1095 N N . ALA A 1 144 ? -28.542 -4.436 63.029 1.00 76.19 144 ALA A N 1
ATOM 1096 C CA . ALA A 1 144 ? -28.913 -3.668 64.208 1.00 76.19 144 ALA A CA 1
ATOM 1097 C C . ALA A 1 144 ? -30.334 -3.985 64.701 1.00 76.19 144 ALA A C 1
ATOM 1099 O O . ALA A 1 144 ? -30.691 -3.557 65.801 1.00 76.19 144 ALA A O 1
ATOM 1100 N N . VAL A 1 145 ? -31.137 -4.734 63.930 1.00 78.75 145 VAL A N 1
ATOM 1101 C CA . VAL A 1 145 ? -32.475 -5.172 64.343 1.00 78.75 145 VAL A CA 1
ATOM 1102 C C . VAL A 1 145 ? -32.353 -6.097 65.565 1.00 78.75 145 VAL A C 1
ATOM 1104 O O . VAL A 1 145 ? -31.732 -7.157 65.476 1.00 78.75 145 VAL A O 1
ATOM 1107 N N . PRO A 1 146 ? -32.933 -5.735 66.726 1.00 78.94 146 PRO A N 1
ATOM 1108 C CA . PRO A 1 146 ? -32.894 -6.580 67.913 1.00 78.94 146 PRO A CA 1
ATOM 1109 C C . PRO A 1 146 ? -33.590 -7.924 67.679 1.00 78.94 146 PRO A C 1
ATOM 1111 O O . PRO A 1 146 ? -34.704 -7.956 67.160 1.00 78.94 146 PRO A O 1
ATOM 1114 N N . GLN A 1 147 ? -32.989 -9.018 68.160 1.00 73.81 147 GLN A N 1
ATOM 1115 C CA . GLN A 1 147 ? -33.544 -10.373 68.025 1.00 73.81 147 GLN A CA 1
ATOM 1116 C C . GLN A 1 147 ? -34.985 -10.492 68.547 1.00 73.81 147 GLN A C 1
ATOM 1118 O O . GLN A 1 147 ? -35.794 -11.186 67.948 1.00 73.81 147 GLN A O 1
ATOM 1123 N N . ALA A 1 148 ? -35.333 -9.744 69.599 1.00 79.19 148 ALA A N 1
ATOM 1124 C CA . ALA A 1 148 ? -36.698 -9.696 70.122 1.00 79.19 148 ALA A CA 1
ATOM 1125 C C . ALA A 1 148 ? -37.734 -9.254 69.067 1.00 79.19 148 ALA A C 1
ATOM 1127 O O . ALA A 1 148 ? -38.828 -9.797 69.031 1.00 79.19 148 ALA A O 1
ATOM 1128 N N . ILE A 1 149 ? -37.380 -8.325 68.168 1.00 78.62 149 ILE A N 1
ATOM 1129 C CA . ILE A 1 149 ? -38.269 -7.888 67.079 1.00 78.62 149 ILE A CA 1
ATOM 1130 C C . ILE A 1 149 ? -38.428 -8.998 66.035 1.00 78.62 149 ILE A C 1
ATOM 1132 O O . ILE A 1 149 ? -39.512 -9.179 65.491 1.00 78.62 149 ILE A O 1
ATOM 1136 N N . ILE A 1 150 ? -37.357 -9.746 65.760 1.00 74.94 150 ILE A N 1
ATOM 1137 C CA . ILE A 1 150 ? -37.373 -10.877 64.824 1.00 74.94 150 ILE A CA 1
ATOM 1138 C C . ILE A 1 150 ? -38.244 -12.010 65.382 1.00 74.94 150 ILE A C 1
ATOM 1140 O O . ILE A 1 150 ? -39.058 -12.573 64.652 1.00 74.94 150 ILE A O 1
ATOM 1144 N N . ASP A 1 151 ? -38.116 -12.308 66.675 1.00 77.44 151 ASP A N 1
ATOM 1145 C CA . ASP A 1 151 ? -38.910 -13.329 67.361 1.00 77.44 151 ASP A CA 1
ATOM 1146 C C . ASP A 1 151 ? -40.398 -12.934 67.415 1.00 77.44 151 ASP A C 1
ATOM 1148 O O . ASP A 1 151 ? -41.254 -13.736 67.036 1.00 77.44 151 ASP A O 1
ATOM 1152 N N . ASP A 1 152 ? -40.706 -11.677 67.760 1.00 80.81 152 ASP A N 1
ATOM 1153 C CA . ASP A 1 152 ? -42.071 -11.130 67.732 1.00 80.81 152 ASP A CA 1
ATOM 1154 C C . ASP A 1 152 ? -42.680 -11.201 66.319 1.00 80.81 152 ASP A C 1
ATOM 1156 O O . ASP A 1 152 ? -43.855 -11.529 66.147 1.00 80.81 152 ASP A O 1
ATOM 1160 N N . PHE A 1 153 ? -41.880 -10.920 65.285 1.00 75.62 153 PHE A N 1
ATOM 1161 C CA . PHE A 1 153 ? -42.305 -10.992 63.887 1.00 75.62 153 PHE A CA 1
ATOM 1162 C C . PHE A 1 153 ? -42.549 -12.432 63.419 1.00 75.62 153 PHE A C 1
ATOM 1164 O O . PHE A 1 153 ? -43.462 -12.679 62.632 1.00 75.62 153 PHE A O 1
ATOM 1171 N N . ARG A 1 154 ? -41.768 -13.394 63.925 1.00 73.88 154 ARG A N 1
ATOM 1172 C CA . ARG A 1 154 ? -41.923 -14.826 63.633 1.00 73.88 154 ARG A CA 1
ATOM 1173 C C . ARG A 1 154 ? -43.216 -15.395 64.211 1.00 73.88 154 ARG A C 1
ATOM 1175 O O . ARG A 1 154 ? -43.824 -16.278 63.612 1.00 73.88 154 ARG A O 1
ATOM 1182 N N . GLU A 1 155 ? -43.607 -14.923 65.389 1.00 78.56 155 GLU A N 1
ATOM 1183 C CA . GLU A 1 155 ? -44.821 -15.355 66.091 1.00 78.56 155 GLU A CA 1
ATOM 1184 C C . GLU A 1 155 ? -46.073 -14.597 65.625 1.00 78.56 155 GLU A C 1
ATOM 1186 O O . GLU A 1 155 ? -47.202 -15.030 65.879 1.00 78.56 155 GLU A O 1
ATOM 1191 N N . ALA A 1 156 ? -45.889 -13.490 64.902 1.00 73.25 156 ALA A N 1
ATOM 1192 C CA . ALA A 1 156 ? -46.969 -12.736 64.296 1.00 73.25 156 ALA A CA 1
ATOM 1193 C C . ALA A 1 156 ? -47.582 -13.464 63.085 1.00 73.25 156 ALA A C 1
ATOM 1195 O O . ALA A 1 156 ? -46.921 -14.145 62.298 1.00 73.25 156 ALA A O 1
ATOM 1196 N N . GLY A 1 157 ? -48.893 -13.275 62.907 1.00 73.88 157 GLY A N 1
ATOM 1197 C CA . GLY A 1 157 ? -49.565 -13.624 61.659 1.00 73.88 157 GLY A CA 1
ATOM 1198 C C . GLY A 1 157 ? -49.072 -12.765 60.484 1.00 73.88 157 GLY A C 1
ATOM 1199 O O . GLY A 1 157 ? -48.344 -11.791 60.686 1.00 73.88 157 GLY A O 1
ATOM 1200 N N . PRO A 1 158 ? -49.487 -13.093 59.250 1.00 74.69 158 PRO A N 1
ATOM 1201 C CA . PRO A 1 158 ? -49.057 -12.366 58.064 1.00 74.69 158 PRO A CA 1
ATOM 1202 C C . PRO A 1 158 ? -49.352 -10.855 58.197 1.00 74.69 158 PRO A C 1
ATOM 1204 O O . PRO A 1 158 ? -50.461 -10.481 58.595 1.00 74.69 158 PRO A O 1
ATOM 1207 N N . PRO A 1 159 ? -48.376 -9.980 57.894 1.00 77.62 159 PRO A N 1
ATOM 1208 C CA . PRO A 1 159 ? -48.470 -8.542 58.113 1.00 77.62 159 PRO A CA 1
ATOM 1209 C C . PRO A 1 159 ? -49.358 -7.882 57.052 1.00 77.62 159 PRO A C 1
ATOM 1211 O O . PRO A 1 159 ? -50.047 -8.555 56.287 1.00 77.62 159 PRO A O 1
ATOM 1214 N N . SER A 1 160 ? -49.358 -6.550 56.981 1.00 82.62 160 SER A N 1
ATOM 1215 C CA . SER A 1 160 ? -50.070 -5.836 55.918 1.00 82.62 160 SER A CA 1
ATOM 1216 C C . SER A 1 160 ? -49.632 -6.303 54.522 1.00 82.62 160 SER A C 1
ATOM 1218 O O . SER A 1 160 ? -48.487 -6.699 54.307 1.00 82.62 160 SER A O 1
ATOM 1220 N N . GLU A 1 161 ? -50.547 -6.221 53.558 1.00 77.62 161 GLU A N 1
ATOM 1221 C CA . GLU A 1 161 ? -50.338 -6.648 52.166 1.00 77.62 161 GLU A CA 1
ATOM 1222 C C . GLU A 1 161 ? -49.109 -5.976 51.525 1.00 77.62 161 GLU A C 1
ATOM 1224 O O . GLU A 1 161 ? -48.317 -6.617 50.840 1.00 77.62 161 GLU A O 1
ATOM 1229 N N . THR A 1 162 ? -48.875 -4.698 51.837 1.00 74.50 162 THR A N 1
ATOM 1230 C CA . THR A 1 162 ? -47.684 -3.955 51.401 1.00 74.50 162 THR A CA 1
ATOM 1231 C C . THR A 1 162 ? -46.389 -4.531 51.970 1.00 74.50 162 THR A C 1
ATOM 1233 O O . THR A 1 162 ? -45.389 -4.593 51.264 1.00 74.50 162 THR A O 1
ATOM 1236 N N . LEU A 1 163 ? -46.390 -4.959 53.234 1.00 77.19 163 LEU A N 1
ATOM 1237 C CA . LEU A 1 163 ? -45.201 -5.532 53.856 1.00 77.19 163 LEU A CA 1
ATOM 1238 C C . LEU A 1 163 ? -44.944 -6.958 53.346 1.00 77.19 163 LEU A C 1
ATOM 1240 O O . LEU A 1 163 ? -43.797 -7.317 53.101 1.00 77.19 163 LEU A O 1
ATOM 1244 N N . GLN A 1 164 ? -46.001 -7.741 5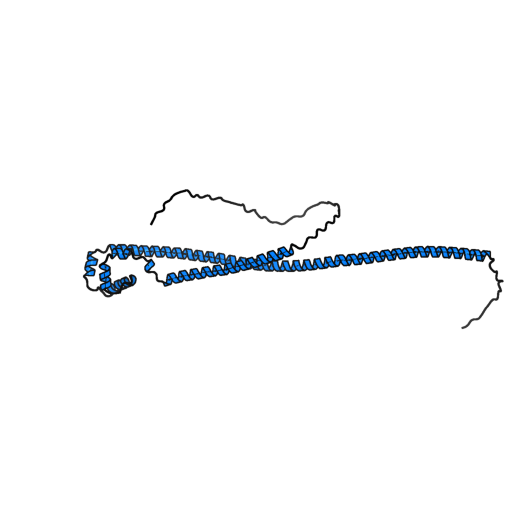3.102 1.00 76.69 164 GLN A N 1
ATOM 1245 C CA . GLN A 1 164 ? -45.887 -9.051 52.449 1.00 76.69 164 GLN A CA 1
ATOM 1246 C C . GLN A 1 164 ? -45.269 -8.945 51.051 1.00 76.69 164 GLN A C 1
ATOM 1248 O O . GLN A 1 164 ? -44.389 -9.733 50.726 1.00 76.69 164 GLN A O 1
ATOM 1253 N N . LEU A 1 165 ? -45.665 -7.945 50.256 1.00 77.25 165 LEU A N 1
ATOM 1254 C CA . LEU A 1 165 ? -45.078 -7.686 48.936 1.00 77.25 165 LEU A CA 1
ATOM 1255 C C . LEU A 1 165 ? -43.566 -7.436 49.006 1.00 77.25 165 LEU A C 1
ATOM 1257 O O . LEU A 1 165 ? -42.824 -7.957 48.179 1.00 77.25 165 LEU A O 1
ATOM 1261 N N . VAL A 1 166 ? -43.102 -6.677 50.005 1.00 78.00 166 VAL A N 1
ATOM 1262 C CA . VAL A 1 166 ? -41.665 -6.435 50.218 1.00 78.00 166 VAL A CA 1
ATOM 1263 C C . VAL A 1 166 ? -40.938 -7.738 50.555 1.00 78.00 166 VAL A C 1
ATOM 1265 O O . VAL A 1 166 ? -39.877 -8.010 49.998 1.00 78.00 166 VAL A O 1
ATOM 1268 N N . PHE A 1 167 ? -41.518 -8.573 51.419 1.00 79.81 167 PHE A N 1
ATOM 1269 C CA . PHE A 1 167 ? -40.925 -9.861 51.771 1.00 79.81 167 PHE A CA 1
ATOM 1270 C C . PHE A 1 167 ? -40.927 -10.861 50.616 1.00 79.81 167 PHE A C 1
ATOM 1272 O O . PHE A 1 167 ? -39.940 -11.563 50.442 1.00 79.81 167 PHE A O 1
ATOM 1279 N N . PHE A 1 168 ? -41.976 -10.918 49.798 1.00 78.62 168 PHE A N 1
ATOM 1280 C CA . PHE A 1 168 ? -42.009 -11.804 48.630 1.00 78.62 168 PHE A CA 1
ATOM 1281 C C . PHE A 1 168 ? -41.034 -11.359 47.544 1.00 78.62 168 PHE A C 1
ATOM 1283 O O . PHE A 1 168 ? -40.312 -12.201 47.027 1.00 78.62 168 PHE A O 1
ATOM 1290 N N . ALA A 1 169 ? -40.903 -10.054 47.293 1.00 73.12 169 ALA A N 1
ATOM 1291 C CA . ALA A 1 169 ? -39.861 -9.538 46.407 1.00 73.12 169 ALA A CA 1
ATOM 1292 C C . ALA A 1 169 ? -38.446 -9.888 46.907 1.00 73.12 169 ALA A C 1
ATOM 1294 O O . ALA A 1 169 ? -37.549 -10.162 46.115 1.00 73.12 169 ALA A O 1
ATOM 1295 N N . PHE A 1 170 ? -38.245 -9.913 48.228 1.00 73.81 170 PHE A N 1
ATOM 1296 C CA . PHE A 1 170 ? -36.993 -10.358 48.832 1.00 73.81 170 PHE A CA 1
ATOM 1297 C C . PHE A 1 170 ? -36.778 -11.876 48.689 1.00 73.81 170 PHE A C 1
ATOM 1299 O O . PHE A 1 170 ? -35.678 -12.296 48.346 1.00 73.81 170 PHE A O 1
ATOM 1306 N N . LEU A 1 171 ? -37.811 -12.704 48.891 1.00 74.44 171 LEU A N 1
ATOM 1307 C CA . LEU A 1 171 ? -37.739 -14.153 48.650 1.00 74.44 171 LEU A CA 1
ATOM 1308 C C . LEU A 1 171 ? -37.413 -14.482 47.190 1.00 74.44 171 LEU A C 1
ATOM 1310 O O . LEU A 1 171 ? -36.560 -15.332 46.943 1.00 74.44 171 LEU A O 1
ATOM 1314 N N . ASP A 1 172 ? -38.044 -13.784 46.248 1.00 73.69 172 ASP A N 1
ATOM 1315 C CA . ASP A 1 172 ? -37.799 -13.929 44.812 1.00 73.69 172 ASP A CA 1
ATOM 1316 C C . ASP A 1 172 ? -36.347 -13.578 44.455 1.00 73.69 172 ASP A C 1
ATOM 1318 O O . ASP A 1 172 ? -35.663 -14.354 43.787 1.00 73.69 172 ASP A O 1
ATOM 1322 N N . ALA A 1 173 ? -35.812 -12.483 45.012 1.00 67.81 173 ALA A N 1
ATOM 1323 C CA . ALA A 1 173 ? -34.404 -12.111 44.849 1.00 67.81 173 ALA A CA 1
ATOM 1324 C C . ALA A 1 173 ? -33.424 -13.170 45.398 1.00 67.81 173 ALA A C 1
ATOM 1326 O O . ALA A 1 173 ? -32.311 -13.301 44.894 1.00 67.81 173 ALA A O 1
ATOM 1327 N N . LEU A 1 174 ? -33.843 -13.945 46.403 1.00 69.44 174 LEU A N 1
ATOM 1328 C CA . LEU A 1 174 ? -33.085 -15.057 46.983 1.00 69.44 174 LEU A CA 1
ATOM 1329 C C . LEU A 1 174 ? -33.331 -16.406 46.284 1.00 69.44 174 LEU A C 1
ATOM 1331 O O . LEU A 1 174 ? -32.725 -17.410 46.663 1.00 69.44 174 LEU A O 1
ATOM 1335 N N . GLY A 1 175 ? -34.232 -16.465 45.299 1.00 70.38 175 GLY A N 1
ATOM 1336 C CA . GLY A 1 175 ? -34.648 -17.709 44.646 1.00 70.38 175 GLY A CA 1
ATOM 1337 C C . GLY A 1 175 ? -35.429 -18.664 45.560 1.00 70.38 175 GLY A C 1
ATOM 1338 O O . GLY A 1 175 ? -35.460 -19.872 45.313 1.00 70.38 175 GLY A O 1
ATOM 1339 N N . VAL A 1 176 ? -36.042 -18.149 46.629 1.00 75.31 176 VAL A N 1
ATOM 1340 C CA . VAL A 1 176 ? -36.863 -18.904 47.587 1.00 75.31 176 VAL A CA 1
ATOM 1341 C C . VAL A 1 176 ? -38.341 -18.765 47.213 1.00 75.31 176 VAL A C 1
ATOM 1343 O O . VAL A 1 176 ? -38.785 -17.724 46.744 1.00 75.31 176 VAL A O 1
ATOM 1346 N N . ALA A 1 177 ? -39.136 -19.818 47.425 1.00 77.06 177 ALA A N 1
ATOM 1347 C CA . ALA A 1 177 ? -40.557 -19.805 47.083 1.00 77.06 177 ALA A CA 1
ATOM 1348 C C . ALA A 1 177 ? -41.342 -18.730 47.865 1.00 77.06 177 ALA A C 1
ATOM 1350 O O . ALA A 1 177 ? -41.353 -18.750 49.099 1.00 77.06 177 ALA A O 1
ATOM 1351 N N . GLU A 1 178 ? -42.051 -17.856 47.141 1.00 80.81 178 GLU A N 1
ATOM 1352 C CA . GLU A 1 178 ? -42.883 -16.766 47.673 1.00 80.81 178 GLU A CA 1
ATOM 1353 C C . GLU A 1 178 ? -44.030 -17.290 48.551 1.00 80.81 178 GLU A C 1
ATOM 1355 O O . GLU A 1 178 ? -45.131 -17.605 48.098 1.00 80.81 178 GLU A O 1
ATOM 1360 N N . SER A 1 179 ? -43.767 -17.426 49.844 1.00 84.25 179 SER A N 1
ATOM 1361 C CA . SER A 1 179 ? -44.746 -17.899 50.815 1.00 84.25 179 SER A CA 1
ATOM 1362 C C . SER A 1 179 ? -44.429 -17.341 52.190 1.00 84.25 179 SER A C 1
ATOM 1364 O O . SER A 1 179 ? -43.266 -17.122 52.527 1.00 84.25 179 SER A O 1
ATOM 1366 N N . TRP A 1 180 ? -45.458 -17.130 53.014 1.00 81.81 180 TRP A N 1
ATOM 1367 C CA . TRP A 1 180 ? -45.253 -16.664 54.388 1.00 81.81 180 TRP A CA 1
ATOM 1368 C C . TRP A 1 180 ? -44.434 -17.664 55.219 1.00 81.81 180 TRP A C 1
ATOM 1370 O O . TRP A 1 180 ? -43.593 -17.270 56.017 1.00 81.81 180 TRP A O 1
ATOM 1380 N N . GLU A 1 181 ? -44.612 -18.961 54.966 1.00 81.00 181 GLU A N 1
ATOM 1381 C CA . GLU A 1 181 ? -43.800 -20.024 55.565 1.00 81.00 181 GLU A CA 1
ATOM 1382 C C . GLU A 1 181 ? -42.327 -19.932 55.130 1.00 81.00 181 GLU A C 1
ATOM 1384 O O . GLU A 1 181 ? -41.429 -20.103 55.952 1.00 81.00 181 GLU A O 1
ATOM 1389 N N . GLY A 1 182 ? -42.072 -19.549 53.874 1.00 77.69 182 GLY A N 1
ATOM 1390 C CA . GLY A 1 182 ? -40.740 -19.214 53.369 1.00 77.69 182 GLY A CA 1
ATOM 1391 C C . GLY A 1 182 ? -40.117 -18.009 54.078 1.00 77.69 182 GLY A C 1
ATOM 1392 O O . GLY A 1 182 ? -38.957 -18.083 54.475 1.00 77.69 182 GLY A O 1
ATOM 1393 N N . VAL A 1 183 ? -40.890 -16.941 54.319 1.00 79.12 183 VAL A N 1
ATOM 1394 C CA . VAL A 1 183 ? -40.439 -15.763 55.091 1.00 79.12 183 VAL A CA 1
ATOM 1395 C C . VAL A 1 183 ? -40.054 -16.172 56.514 1.00 79.12 183 VAL A C 1
ATOM 1397 O O . VAL A 1 183 ? -38.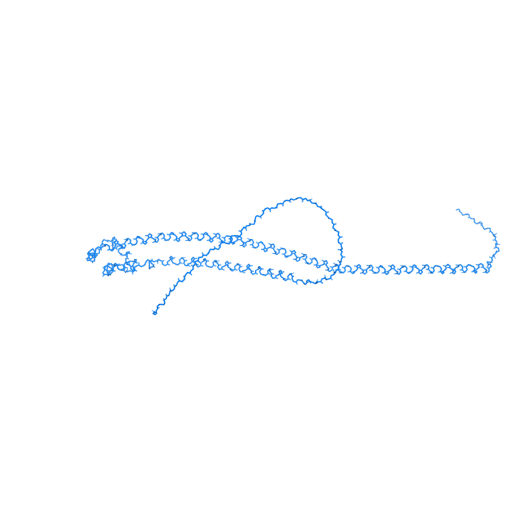949 -15.885 56.968 1.00 79.12 183 VAL A O 1
ATOM 1400 N N . VAL A 1 184 ? -40.935 -16.899 57.206 1.00 79.94 184 VAL A N 1
ATOM 1401 C CA . VAL A 1 184 ? -40.712 -17.384 58.578 1.00 79.94 184 VAL A CA 1
ATOM 1402 C C . VAL A 1 184 ? -39.500 -18.319 58.652 1.00 79.94 184 VAL A C 1
ATOM 1404 O O . VAL A 1 184 ? -38.697 -18.220 59.583 1.00 79.94 184 VAL A O 1
ATOM 1407 N N . SER A 1 185 ? -39.317 -19.196 57.661 1.00 78.81 185 SER A N 1
ATOM 1408 C CA . SER A 1 185 ? -38.155 -20.087 57.569 1.00 78.81 185 SER A CA 1
ATOM 1409 C C . SER A 1 185 ? -36.844 -19.322 57.378 1.00 78.81 185 SER A C 1
ATOM 1411 O O . SER A 1 185 ? -35.816 -19.752 57.899 1.00 78.81 185 SER A O 1
ATOM 1413 N N . LEU A 1 186 ? -36.869 -18.194 56.666 1.00 74.25 186 LEU A N 1
ATOM 1414 C CA . LEU A 1 186 ? -35.698 -17.347 56.434 1.00 74.25 186 LEU A CA 1
ATOM 1415 C C . LEU A 1 186 ? -35.207 -16.682 57.724 1.00 74.25 186 LEU A C 1
ATOM 1417 O O . LEU A 1 186 ? -34.010 -16.643 57.988 1.00 74.25 186 LEU A O 1
ATOM 1421 N N . PHE A 1 187 ? -36.140 -16.261 58.579 1.00 73.31 187 PHE A N 1
ATOM 1422 C CA . PHE A 1 187 ? -35.845 -15.724 59.911 1.00 73.31 187 PHE A CA 1
ATOM 1423 C C . PHE A 1 187 ? -35.551 -16.797 60.971 1.00 73.31 187 PHE A C 1
ATOM 1425 O O . PHE A 1 187 ? -35.145 -16.467 62.083 1.00 73.31 187 PHE A O 1
ATOM 1432 N N . SER A 1 188 ? -35.755 -18.077 60.649 1.00 69.25 188 SER A N 1
ATOM 1433 C CA . SER A 1 188 ? -35.497 -19.203 61.560 1.00 69.25 188 SER A CA 1
ATOM 1434 C C . SER A 1 188 ? -34.076 -19.775 61.439 1.00 69.25 188 SER A C 1
ATOM 1436 O O . SER A 1 188 ? -33.672 -20.579 62.279 1.00 69.25 188 SER A O 1
ATOM 1438 N N . GLY A 1 189 ? -33.328 -19.388 60.399 1.00 65.81 189 GLY A N 1
ATOM 1439 C CA . GLY A 1 189 ? -31.920 -19.741 60.193 1.00 65.81 189 GLY A CA 1
ATOM 1440 C C . GLY A 1 189 ? -30.949 -18.652 60.660 1.00 65.81 189 GLY A C 1
ATOM 1441 O O . GLY A 1 189 ? -31.344 -17.664 61.276 1.00 65.81 189 GLY A O 1
ATOM 1442 N N . ASP A 1 190 ? -29.664 -18.812 60.333 1.00 65.81 190 ASP A N 1
ATOM 1443 C CA . ASP A 1 190 ? -28.618 -17.812 60.600 1.00 65.81 190 ASP A CA 1
ATOM 1444 C C . ASP A 1 190 ? -28.707 -16.664 59.571 1.00 65.81 190 ASP A C 1
ATOM 1446 O O . ASP A 1 190 ? -27.844 -16.476 58.715 1.00 65.81 190 ASP A O 1
ATOM 1450 N N . PHE A 1 191 ? -29.829 -15.939 59.595 1.00 66.12 191 PHE A N 1
ATOM 1451 C CA . PHE A 1 191 ? -30.219 -14.906 58.626 1.00 66.12 191 PHE A CA 1
ATOM 1452 C C . PHE A 1 191 ? -29.125 -13.847 58.417 1.00 66.12 191 PHE A C 1
ATOM 1454 O O . PHE A 1 191 ? -28.849 -13.427 57.295 1.00 66.12 191 PHE A O 1
ATOM 1461 N N . ALA A 1 192 ? -28.440 -13.465 59.498 1.00 61.69 192 ALA A N 1
ATOM 1462 C CA . ALA A 1 192 ? -27.334 -12.510 59.467 1.00 61.69 192 ALA A CA 1
ATOM 1463 C C . ALA A 1 192 ? -26.074 -13.045 58.755 1.00 61.69 192 ALA A C 1
ATOM 1465 O O . ALA A 1 192 ? -25.263 -12.248 58.269 1.00 61.69 192 ALA A O 1
ATOM 1466 N N . GLN A 1 193 ? -25.905 -14.370 58.703 1.00 63.66 193 GLN A N 1
ATOM 1467 C CA . GLN A 1 193 ? -24.836 -15.058 57.981 1.00 63.66 193 GLN A CA 1
ATOM 1468 C C . GLN A 1 193 ? -25.236 -15.308 56.519 1.00 63.66 193 GLN A C 1
ATOM 1470 O O . GLN A 1 193 ? -24.447 -15.056 55.617 1.00 63.66 193 GLN A O 1
ATOM 1475 N N . GLN A 1 194 ? -26.496 -15.670 56.260 1.00 65.62 194 GLN A N 1
ATOM 1476 C CA . GLN A 1 194 ? -27.035 -15.802 54.900 1.00 65.62 194 GLN A CA 1
ATOM 1477 C C . GLN A 1 194 ? -26.991 -14.474 54.128 1.00 65.62 194 GLN A C 1
ATOM 1479 O O . GLN A 1 194 ? -26.616 -14.460 52.964 1.00 65.62 194 GLN A O 1
ATOM 1484 N N . LEU A 1 195 ? -27.272 -13.344 54.785 1.00 63.56 195 LEU A N 1
ATOM 1485 C CA . LEU A 1 195 ? -27.090 -12.003 54.210 1.00 63.56 195 LEU A CA 1
ATOM 1486 C C . LEU A 1 195 ? -25.618 -11.630 53.953 1.00 63.56 195 LEU A C 1
ATOM 1488 O O . LEU A 1 195 ? -25.358 -10.743 53.146 1.00 63.56 195 LEU A O 1
ATOM 1492 N N . GLN A 1 196 ? -24.658 -12.254 54.647 1.00 61.66 196 GLN A N 1
ATOM 1493 C CA . GLN A 1 196 ? -23.219 -12.036 54.423 1.00 61.66 196 GLN A CA 1
ATOM 1494 C C . GLN A 1 196 ? -22.682 -12.804 53.223 1.00 61.66 196 GLN A C 1
ATOM 1496 O O . GLN A 1 196 ? -21.790 -12.299 52.547 1.00 61.66 196 GLN A O 1
ATOM 1501 N N . ASP A 1 197 ? -23.222 -13.997 52.988 1.00 62.34 197 ASP A N 1
ATOM 1502 C CA . ASP A 1 197 ? -22.775 -14.904 51.932 1.00 62.34 197 ASP A CA 1
ATOM 1503 C C . ASP A 1 197 ? -23.469 -14.624 50.583 1.00 62.34 197 ASP A C 1
ATOM 1505 O O . ASP A 1 197 ? -23.159 -15.273 49.586 1.00 62.34 197 ASP A O 1
ATOM 1509 N N . LEU A 1 198 ? -24.387 -13.647 50.524 1.00 62.31 198 LEU A N 1
ATOM 1510 C CA . LEU A 1 198 ? -24.967 -13.178 49.267 1.00 62.31 198 LEU A CA 1
ATOM 1511 C C . LEU A 1 198 ? -23.941 -12.365 48.469 1.00 62.31 198 LEU A C 1
ATOM 1513 O O . LEU A 1 198 ? -23.742 -11.169 48.696 1.00 62.31 198 LEU A O 1
ATOM 1517 N N . GLU A 1 199 ? -23.302 -13.006 47.494 1.00 57.88 199 GLU A N 1
ATOM 1518 C CA . GLU A 1 199 ? -22.487 -12.311 46.504 1.00 57.88 199 GLU A CA 1
ATOM 1519 C C . GLU A 1 199 ? -23.380 -11.680 45.423 1.00 57.88 199 GLU A C 1
ATOM 1521 O O . GLU A 1 199 ? -24.254 -12.321 44.840 1.00 57.88 199 GLU A O 1
ATOM 1526 N N . LEU A 1 200 ? -23.135 -10.403 45.106 1.00 55.06 200 LEU A N 1
ATOM 1527 C CA . LEU A 1 200 ? -23.855 -9.674 44.049 1.00 55.06 200 LEU A CA 1
ATOM 1528 C C . LEU A 1 200 ? -23.710 -10.342 42.662 1.00 55.06 200 LEU A C 1
ATOM 1530 O O . LEU A 1 200 ? -24.544 -10.130 41.781 1.00 55.06 200 LEU A O 1
ATOM 1534 N N . ASP A 1 201 ? -22.650 -11.138 42.476 1.00 49.03 201 ASP A N 1
ATOM 1535 C CA . ASP A 1 201 ? -22.345 -11.869 41.241 1.00 49.03 201 ASP A CA 1
ATOM 1536 C C . ASP A 1 201 ? -23.376 -12.970 40.926 1.00 49.03 201 ASP A C 1
ATOM 1538 O O . ASP A 1 201 ? -23.608 -13.260 39.747 1.00 49.03 201 ASP A O 1
ATOM 1542 N N . ASP A 1 202 ? -24.064 -13.509 41.940 1.00 49.81 202 ASP A N 1
ATOM 1543 C CA . ASP A 1 202 ? -25.141 -14.495 41.769 1.00 49.81 202 ASP A CA 1
ATOM 1544 C C . ASP A 1 202 ? -26.476 -13.852 41.343 1.00 49.81 202 ASP A C 1
ATOM 1546 O O . ASP A 1 202 ? -27.387 -14.545 40.888 1.00 49.81 202 ASP A O 1
ATOM 1550 N N . MET A 1 203 ? -26.577 -12.517 41.406 1.00 51.19 203 MET A N 1
ATOM 1551 C CA . MET A 1 203 ? -27.781 -11.747 41.059 1.00 51.19 203 MET A CA 1
ATOM 1552 C C . MET A 1 203 ? -27.718 -11.067 39.678 1.00 51.19 203 MET A C 1
ATOM 1554 O O . MET A 1 203 ? -28.627 -10.323 39.302 1.00 51.19 203 MET A O 1
ATOM 1558 N N . LEU A 1 204 ? -26.661 -11.294 38.888 1.00 48.72 204 LEU A N 1
ATOM 1559 C CA . LEU A 1 204 ? -26.529 -10.687 37.560 1.00 48.72 204 LEU A CA 1
ATOM 1560 C C . LEU A 1 204 ? -27.540 -11.282 36.561 1.00 48.72 204 LEU A C 1
ATOM 1562 O O . LEU A 1 204 ? -27.503 -12.485 36.286 1.00 48.72 204 LEU A O 1
ATOM 1566 N N . PRO A 1 205 ? -28.359 -10.459 35.873 1.00 52.66 205 PRO A N 1
ATOM 1567 C CA . PRO A 1 205 ? -29.155 -10.942 34.756 1.00 52.66 205 PRO A CA 1
ATOM 1568 C C . PRO A 1 205 ? -28.213 -11.449 33.656 1.00 52.66 205 PRO A C 1
ATOM 1570 O O . PRO A 1 205 ? -27.414 -10.688 33.097 1.00 52.66 205 PRO A O 1
ATOM 1573 N N . THR A 1 206 ? -28.335 -12.728 33.291 1.00 53.94 206 THR A N 1
ATOM 1574 C CA . THR A 1 206 ? -27.576 -13.432 32.231 1.00 53.94 206 THR A CA 1
ATOM 1575 C C . THR A 1 206 ? -27.418 -12.638 30.924 1.00 53.94 206 THR A C 1
ATOM 1577 O O . THR A 1 206 ? -26.465 -12.829 30.164 1.00 53.94 206 THR A O 1
ATOM 1580 N N . THR A 1 207 ? -28.331 -11.705 30.667 1.00 49.50 207 THR A N 1
ATOM 1581 C CA . THR A 1 207 ? -28.406 -10.842 29.490 1.00 49.50 207 THR A CA 1
ATOM 1582 C C . THR A 1 207 ? -27.254 -9.833 29.380 1.00 49.50 207 THR A C 1
ATOM 1584 O O . THR A 1 207 ? -26.738 -9.630 28.279 1.00 49.50 207 THR A O 1
ATOM 1587 N N . ALA A 1 208 ? -26.795 -9.228 30.483 1.00 47.66 208 ALA A N 1
ATOM 1588 C CA . ALA A 1 208 ? -25.721 -8.221 30.452 1.00 47.66 208 ALA A CA 1
ATOM 1589 C C . ALA A 1 208 ? -24.354 -8.860 30.146 1.00 47.66 208 ALA A C 1
ATOM 1591 O O . ALA A 1 208 ? -23.594 -8.389 29.292 1.00 47.66 208 ALA A O 1
ATOM 1592 N N . ARG A 1 209 ? -24.094 -10.024 30.755 1.00 50.38 209 ARG A N 1
ATOM 1593 C CA . ARG A 1 209 ? -22.896 -10.841 30.514 1.00 50.38 209 ARG A CA 1
ATOM 1594 C C . ARG A 1 209 ? -22.809 -11.320 29.060 1.00 50.38 209 ARG A C 1
ATOM 1596 O O . ARG A 1 209 ? -21.732 -11.299 28.461 1.00 50.38 209 ARG A O 1
ATOM 1603 N N . ALA A 1 210 ? -23.942 -11.694 28.462 1.00 55.81 210 ALA A N 1
ATOM 1604 C CA . ALA A 1 210 ? -24.011 -12.110 27.062 1.00 55.81 210 ALA A CA 1
ATOM 1605 C C . ALA A 1 210 ? -23.689 -10.965 26.080 1.00 55.81 210 ALA A C 1
ATOM 1607 O O . ALA A 1 210 ? -22.980 -11.180 25.094 1.00 55.81 210 ALA A O 1
ATOM 1608 N N . GLN A 1 211 ? -24.153 -9.739 26.348 1.00 55.47 211 GLN A N 1
ATOM 1609 C CA . GLN A 1 211 ? -23.880 -8.582 25.485 1.00 55.47 211 GLN A CA 1
ATOM 1610 C C . GLN A 1 211 ? -22.403 -8.164 25.501 1.00 55.47 211 GLN A C 1
ATOM 1612 O O . GLN A 1 211 ? -21.841 -7.876 24.441 1.00 55.47 211 GLN A O 1
ATOM 1617 N N . TYR A 1 212 ? -21.755 -8.191 26.669 1.00 57.31 212 TYR A N 1
ATOM 1618 C CA . TYR A 1 212 ? -20.320 -7.917 26.790 1.00 57.31 212 TYR A CA 1
ATOM 1619 C C . TYR A 1 212 ? -19.476 -8.929 25.999 1.00 57.31 212 TYR A C 1
ATOM 1621 O O . TYR A 1 212 ? -18.619 -8.551 25.195 1.00 57.31 212 TYR A O 1
ATOM 1629 N N . LEU A 1 213 ? -19.757 -10.227 26.162 1.00 63.25 213 LEU A N 1
ATOM 1630 C CA . LEU A 1 213 ? -19.039 -11.286 25.447 1.00 63.25 213 LEU A CA 1
ATOM 1631 C C . LEU A 1 213 ? -19.232 -11.199 23.927 1.00 63.25 213 LEU A C 1
ATOM 1633 O O . LEU A 1 213 ? -18.277 -11.434 23.184 1.00 63.25 213 LEU A O 1
ATOM 1637 N N . LYS A 1 214 ? -20.426 -10.802 23.469 1.00 70.81 214 LYS A N 1
ATOM 1638 C CA . LYS A 1 214 ? -20.715 -10.569 22.049 1.00 70.81 214 LYS A CA 1
ATOM 1639 C C . LYS A 1 214 ? -19.881 -9.418 21.477 1.00 70.81 214 LYS A C 1
ATOM 1641 O O . LYS A 1 214 ? -19.141 -9.639 20.523 1.00 70.81 214 LYS A O 1
ATOM 1646 N N . ARG A 1 215 ? -19.899 -8.235 22.108 1.00 63.41 215 ARG A N 1
ATOM 1647 C CA . ARG A 1 215 ? -19.098 -7.072 21.662 1.00 63.41 215 ARG A CA 1
ATOM 1648 C C . ARG A 1 215 ? -17.597 -7.380 21.628 1.00 63.41 215 ARG A C 1
ATOM 1650 O O . ARG A 1 215 ? -16.898 -6.989 20.696 1.00 63.41 215 ARG A O 1
ATOM 1657 N N . LYS A 1 216 ? -17.101 -8.145 22.605 1.00 61.91 216 LYS A N 1
ATOM 1658 C CA . LYS A 1 216 ? -15.707 -8.618 22.648 1.00 61.91 216 LYS A CA 1
ATOM 1659 C C . LYS A 1 216 ? -15.363 -9.587 21.505 1.00 61.91 216 LYS A C 1
ATOM 1661 O O . LYS A 1 216 ? -14.207 -9.648 21.082 1.00 61.91 216 LYS A O 1
ATOM 1666 N N . GLY A 1 217 ? -16.332 -10.368 21.027 1.00 69.69 217 GLY A N 1
ATOM 1667 C CA . GLY A 1 217 ? -16.201 -11.208 19.834 1.00 69.69 217 GLY A CA 1
ATOM 1668 C C . GLY A 1 217 ? -16.074 -10.374 18.560 1.00 69.69 217 GLY A C 1
ATOM 1669 O O . GLY A 1 217 ? -15.100 -10.533 17.825 1.00 69.69 217 GLY A O 1
ATOM 1670 N N . ASP A 1 218 ? -16.978 -9.413 18.371 1.00 68.94 218 ASP A N 1
ATOM 1671 C CA . ASP A 1 218 ? -17.040 -8.566 17.171 1.00 68.94 218 ASP A CA 1
ATOM 1672 C C . ASP A 1 218 ? -15.738 -7.767 16.948 1.00 68.94 218 ASP A C 1
ATOM 1674 O O . ASP A 1 218 ? -15.199 -7.718 15.839 1.00 68.94 218 ASP A O 1
ATOM 1678 N N . ILE A 1 219 ? -15.163 -7.203 18.019 1.00 64.62 219 ILE A N 1
ATOM 1679 C CA . ILE A 1 219 ? -13.878 -6.477 17.967 1.00 64.62 219 ILE A CA 1
ATOM 1680 C C . ILE A 1 219 ? -12.732 -7.400 17.528 1.00 64.62 219 ILE A C 1
ATOM 1682 O O . ILE A 1 219 ? -11.873 -7.020 16.725 1.00 64.62 219 ILE A O 1
ATOM 1686 N N . ARG A 1 220 ? -12.718 -8.640 18.028 1.00 71.75 220 ARG A N 1
ATOM 1687 C CA . ARG A 1 220 ? -11.678 -9.627 17.711 1.00 71.75 220 ARG A CA 1
ATOM 1688 C C . ARG A 1 220 ? -11.706 -10.022 16.237 1.00 71.75 220 ARG A C 1
ATOM 1690 O O . ARG A 1 220 ? -10.646 -10.159 15.624 1.00 71.75 220 ARG A O 1
ATOM 1697 N N . ASP A 1 221 ? -12.892 -10.203 15.670 1.00 73.94 221 ASP A N 1
ATOM 1698 C CA . ASP A 1 221 ? -13.040 -10.607 14.273 1.00 73.94 221 ASP A CA 1
ATOM 1699 C C . ASP A 1 221 ? -12.717 -9.461 13.306 1.00 73.94 221 ASP A C 1
ATOM 1701 O O . ASP A 1 221 ? -12.032 -9.685 12.302 1.00 73.94 221 ASP A O 1
ATOM 1705 N N . MET A 1 222 ? -13.060 -8.219 13.664 1.00 79.62 222 MET A N 1
ATOM 1706 C CA . MET A 1 222 ? -12.643 -7.022 12.924 1.00 79.62 222 MET A CA 1
ATOM 1707 C C . MET A 1 222 ? -11.111 -6.917 12.816 1.00 79.62 222 MET A C 1
ATOM 1709 O O . MET A 1 222 ? -10.568 -6.708 11.726 1.00 79.62 222 MET A O 1
ATOM 1713 N N . LEU A 1 223 ? -10.398 -7.119 13.931 1.00 66.19 223 LEU A N 1
ATOM 1714 C CA . LEU A 1 223 ? -8.931 -7.106 13.971 1.00 66.19 223 LEU A CA 1
ATOM 1715 C C . LEU A 1 223 ? -8.327 -8.207 13.088 1.00 66.19 223 LEU A C 1
ATOM 1717 O O . LEU A 1 223 ? -7.406 -7.947 12.312 1.00 66.19 223 LEU A O 1
ATOM 1721 N N . ARG A 1 224 ? -8.872 -9.429 13.140 1.00 78.88 224 ARG A N 1
ATOM 1722 C CA . ARG A 1 224 ? -8.412 -10.545 12.293 1.00 78.88 224 ARG A CA 1
ATOM 1723 C C . ARG A 1 224 ? -8.582 -10.256 10.806 1.00 78.88 224 ARG A C 1
ATOM 1725 O O . ARG A 1 224 ? -7.698 -10.595 10.017 1.00 78.88 224 ARG A O 1
ATOM 1732 N N . GLN A 1 225 ? -9.697 -9.642 10.414 1.00 80.81 225 GLN A N 1
ATOM 1733 C CA . GLN A 1 225 ? -9.948 -9.293 9.018 1.00 80.81 225 GLN A CA 1
ATOM 1734 C C . GLN A 1 225 ? -8.936 -8.262 8.509 1.00 80.81 225 GLN A C 1
ATOM 1736 O O . GLN A 1 225 ? -8.368 -8.453 7.435 1.00 80.81 225 GLN A O 1
ATOM 1741 N N . LYS A 1 226 ? -8.626 -7.230 9.299 1.00 72.50 226 LYS A N 1
ATOM 1742 C CA . LYS A 1 226 ? -7.629 -6.216 8.919 1.00 72.50 226 LYS A CA 1
ATOM 1743 C C . LYS A 1 226 ? -6.197 -6.763 8.883 1.00 72.50 226 LYS A C 1
ATOM 1745 O O . LYS A 1 226 ? -5.466 -6.467 7.942 1.00 72.50 226 LYS A O 1
ATOM 1750 N N . VAL A 1 227 ? -5.816 -7.654 9.806 1.00 78.31 227 VAL A N 1
ATOM 1751 C CA . VAL A 1 227 ? -4.517 -8.364 9.743 1.00 78.31 227 VAL A CA 1
ATOM 1752 C C . VAL A 1 227 ? -4.374 -9.163 8.442 1.00 78.31 227 VAL A C 1
ATOM 1754 O O . VAL A 1 227 ? -3.291 -9.214 7.858 1.00 78.31 227 VAL A O 1
ATOM 1757 N N . ARG A 1 228 ? -5.463 -9.761 7.943 1.00 83.25 228 ARG A N 1
ATOM 1758 C CA . ARG A 1 228 ? -5.462 -10.480 6.661 1.00 83.25 228 ARG A CA 1
ATOM 1759 C C . ARG A 1 228 ? -5.196 -9.544 5.478 1.00 83.25 228 ARG A C 1
ATOM 1761 O O . ARG A 1 228 ? -4.417 -9.912 4.603 1.00 83.25 228 ARG A O 1
ATOM 1768 N N . VAL A 1 229 ? -5.795 -8.350 5.475 1.00 79.12 229 VAL A N 1
ATOM 1769 C CA . VAL A 1 229 ? -5.570 -7.327 4.436 1.00 79.12 229 VAL A CA 1
ATOM 1770 C C . VAL A 1 229 ? -4.109 -6.878 4.427 1.00 79.12 229 VAL A C 1
ATOM 1772 O O . VAL A 1 229 ? -3.461 -6.949 3.386 1.00 79.12 229 VAL A O 1
ATOM 1775 N N . LEU A 1 230 ? -3.549 -6.537 5.593 1.00 73.44 230 LEU A N 1
ATOM 1776 C CA . LEU A 1 230 ? -2.140 -6.141 5.723 1.00 73.44 230 LEU A CA 1
ATOM 1777 C C . LEU A 1 230 ? -1.178 -7.232 5.236 1.00 73.44 230 LEU A C 1
ATOM 1779 O O . LEU A 1 230 ? -0.180 -6.944 4.576 1.00 73.44 230 LEU A O 1
ATOM 1783 N N . LYS A 1 231 ? -1.491 -8.503 5.511 1.00 81.88 231 LYS A N 1
ATOM 1784 C CA . LYS A 1 231 ? -0.703 -9.635 5.010 1.00 81.88 231 LYS A CA 1
ATOM 1785 C C . LYS A 1 231 ? -0.749 -9.736 3.479 1.00 81.88 231 LYS A C 1
ATOM 1787 O O . LYS A 1 231 ? 0.263 -10.073 2.873 1.00 81.88 231 LYS A O 1
ATOM 1792 N N . GLY A 1 232 ? -1.889 -9.418 2.865 1.00 81.25 232 GLY A N 1
ATOM 1793 C CA . GLY A 1 232 ? -2.037 -9.343 1.410 1.00 81.25 232 GLY A CA 1
ATOM 1794 C C . GLY A 1 232 ? -1.199 -8.225 0.789 1.00 81.25 232 GLY A C 1
ATOM 1795 O O . GLY A 1 232 ? -0.483 -8.471 -0.178 1.00 81.25 232 GLY A O 1
ATOM 1796 N N . VAL A 1 233 ? -1.221 -7.027 1.382 1.00 74.56 233 VAL A N 1
ATOM 1797 C CA . VAL A 1 233 ? -0.397 -5.886 0.938 1.00 74.56 233 VAL A CA 1
ATOM 1798 C C . VAL A 1 233 ? 1.092 -6.216 1.035 1.00 74.56 233 VAL A C 1
ATOM 1800 O O . VAL A 1 233 ? 1.820 -6.034 0.065 1.00 74.56 233 VAL A O 1
ATOM 1803 N N . ARG A 1 234 ? 1.543 -6.805 2.152 1.00 79.88 234 ARG A N 1
ATOM 1804 C CA . ARG A 1 234 ? 2.931 -7.276 2.293 1.00 79.88 234 ARG A CA 1
ATOM 1805 C C . ARG A 1 234 ? 3.324 -8.266 1.190 1.00 79.88 234 ARG A C 1
ATOM 1807 O O . ARG A 1 234 ? 4.433 -8.177 0.681 1.00 79.88 234 ARG A O 1
ATOM 1814 N N . GLY A 1 235 ? 2.435 -9.190 0.821 1.00 83.88 235 GLY A N 1
ATOM 1815 C CA . GLY A 1 235 ? 2.696 -10.136 -0.267 1.00 83.88 235 GLY A CA 1
ATOM 1816 C C . GLY A 1 235 ? 2.854 -9.451 -1.627 1.00 83.88 235 GLY A C 1
ATOM 1817 O O . GLY A 1 235 ? 3.729 -9.826 -2.400 1.00 83.88 235 GLY A O 1
ATOM 1818 N N . LYS A 1 236 ? 2.058 -8.410 -1.903 1.00 81.62 236 LYS A N 1
ATOM 1819 C CA . LYS A 1 236 ? 2.218 -7.594 -3.117 1.00 81.62 236 LYS A CA 1
ATOM 1820 C C . LYS A 1 236 ? 3.558 -6.854 -3.134 1.00 81.62 236 LYS A C 1
ATOM 1822 O O . LYS A 1 236 ? 4.226 -6.874 -4.158 1.00 81.62 236 LYS A O 1
ATOM 1827 N N . ILE A 1 237 ? 3.966 -6.266 -2.005 1.00 75.19 237 ILE A N 1
ATOM 1828 C CA . ILE A 1 237 ? 5.269 -5.592 -1.869 1.00 75.19 237 ILE A CA 1
ATOM 1829 C C . ILE A 1 237 ? 6.411 -6.572 -2.156 1.00 75.19 237 ILE A C 1
ATOM 1831 O O . ILE A 1 237 ? 7.268 -6.271 -2.975 1.00 75.19 237 ILE A O 1
ATOM 1835 N N . GLN A 1 238 ? 6.379 -7.766 -1.556 1.00 81.31 238 GLN A N 1
ATOM 1836 C CA . GLN A 1 238 ? 7.397 -8.796 -1.794 1.00 81.31 238 GLN A CA 1
ATOM 1837 C C . GLN A 1 238 ? 7.479 -9.213 -3.261 1.00 81.31 238 GLN A C 1
ATOM 1839 O O . GLN A 1 238 ? 8.569 -9.395 -3.785 1.00 81.31 238 GLN A O 1
ATOM 1844 N N . LYS A 1 239 ? 6.333 -9.327 -3.938 1.00 83.44 239 LYS A N 1
ATOM 1845 C CA . LYS A 1 239 ? 6.308 -9.650 -5.364 1.00 83.44 239 LYS A CA 1
ATOM 1846 C C . LYS A 1 239 ? 6.981 -8.562 -6.209 1.00 83.44 239 LYS A C 1
ATOM 1848 O O . LYS A 1 239 ? 7.752 -8.884 -7.101 1.00 83.44 239 LYS A O 1
ATOM 1853 N N . VAL A 1 240 ? 6.721 -7.289 -5.909 1.00 74.31 240 VAL A N 1
ATOM 1854 C CA . VAL A 1 240 ? 7.380 -6.163 -6.594 1.00 74.31 240 VAL A CA 1
ATOM 1855 C C . VAL A 1 240 ? 8.882 -6.132 -6.288 1.00 74.31 240 VAL A C 1
ATOM 1857 O O . VAL A 1 240 ? 9.678 -5.858 -7.179 1.00 74.31 240 VAL A O 1
ATOM 1860 N N . GLU A 1 241 ? 9.293 -6.449 -5.056 1.00 76.56 241 GLU A N 1
ATOM 1861 C CA . GLU A 1 241 ? 10.712 -6.576 -4.691 1.00 76.56 241 GLU A CA 1
ATOM 1862 C C . GLU A 1 241 ? 11.417 -7.700 -5.468 1.00 76.56 241 GLU A C 1
ATOM 1864 O O . GLU A 1 241 ? 12.550 -7.507 -5.908 1.00 76.56 241 GLU A O 1
ATOM 1869 N N . GLU A 1 242 ? 10.766 -8.852 -5.664 1.00 82.81 242 GLU A N 1
ATOM 1870 C CA . GLU A 1 242 ? 11.295 -9.945 -6.492 1.00 82.81 242 GLU A CA 1
ATOM 1871 C C . GLU A 1 242 ? 11.390 -9.540 -7.970 1.00 82.81 242 GLU A C 1
ATOM 1873 O O . GLU A 1 242 ? 12.454 -9.687 -8.567 1.00 82.81 242 GLU A O 1
ATOM 1878 N N . GLU A 1 243 ? 10.341 -8.934 -8.535 1.00 78.62 243 GLU A N 1
ATOM 1879 C CA . GLU A 1 243 ? 10.335 -8.461 -9.929 1.00 78.62 243 GLU A CA 1
ATOM 1880 C C . GLU A 1 243 ? 11.426 -7.395 -10.188 1.00 78.62 243 GLU A C 1
ATOM 1882 O O . GLU A 1 243 ? 12.072 -7.404 -11.236 1.00 78.62 243 GLU A O 1
ATOM 1887 N N . LEU A 1 244 ? 11.702 -6.510 -9.220 1.00 73.88 244 LEU A N 1
ATOM 1888 C CA . LEU A 1 244 ? 12.803 -5.537 -9.296 1.00 73.88 244 LEU A CA 1
ATOM 1889 C C . LEU A 1 244 ? 14.186 -6.188 -9.192 1.00 73.88 244 LEU A C 1
ATOM 1891 O O . LEU A 1 244 ? 15.146 -5.697 -9.789 1.00 73.88 244 LEU A O 1
ATOM 1895 N N . LYS A 1 245 ? 14.309 -7.274 -8.427 1.00 77.44 245 LYS A N 1
ATOM 1896 C CA . LYS A 1 245 ? 15.567 -8.008 -8.284 1.00 77.44 245 LYS A CA 1
ATOM 1897 C C . LYS A 1 245 ? 15.915 -8.761 -9.567 1.00 77.44 245 LYS A C 1
ATOM 1899 O O . LYS A 1 245 ? 17.058 -8.688 -10.009 1.00 77.44 245 LYS A O 1
ATOM 1904 N N . ASP A 1 246 ? 14.920 -9.379 -10.195 1.00 73.75 246 ASP A N 1
ATOM 1905 C CA . ASP A 1 246 ? 15.069 -10.059 -11.483 1.00 73.75 246 ASP A CA 1
ATOM 1906 C C . ASP A 1 246 ? 15.406 -9.069 -12.614 1.00 73.75 246 ASP A C 1
ATOM 1908 O O . ASP A 1 246 ? 16.206 -9.378 -13.495 1.00 73.75 246 ASP A O 1
ATOM 1912 N N . ALA A 1 247 ? 14.874 -7.841 -12.563 1.00 65.06 247 ALA A N 1
ATOM 1913 C CA . ALA A 1 247 ? 15.235 -6.771 -13.500 1.00 65.06 247 ALA A CA 1
ATOM 1914 C C . ALA A 1 247 ? 16.662 -6.218 -13.283 1.00 65.06 247 ALA A C 1
ATOM 1916 O O . ALA A 1 247 ? 17.279 -5.707 -14.218 1.00 65.06 247 ALA A O 1
ATOM 1917 N N . GLY A 1 248 ? 17.202 -6.321 -12.062 1.00 52.62 248 GLY A N 1
ATOM 1918 C CA . GLY A 1 248 ? 18.555 -5.881 -11.705 1.00 52.62 248 GLY A CA 1
ATOM 1919 C C . GLY A 1 248 ? 19.671 -6.889 -12.018 1.00 52.62 248 GLY A C 1
ATOM 1920 O O . GLY A 1 248 ? 20.837 -6.500 -12.050 1.00 52.62 248 GLY A O 1
ATOM 1921 N N . GLU A 1 249 ? 19.341 -8.159 -12.272 1.00 47.44 249 GLU A N 1
ATOM 1922 C CA . GLU A 1 249 ? 20.289 -9.232 -12.625 1.00 47.44 249 GLU A CA 1
ATOM 1923 C C . GLU A 1 249 ? 20.451 -9.437 -14.147 1.00 47.44 249 GLU A C 1
ATOM 1925 O O . GLU A 1 249 ? 20.893 -10.494 -14.602 1.00 47.44 249 GLU A O 1
ATOM 1930 N N . ALA A 1 250 ? 20.164 -8.421 -14.970 1.00 44.72 250 ALA A N 1
ATOM 1931 C CA . ALA A 1 250 ? 20.644 -8.428 -16.351 1.00 44.72 250 ALA A CA 1
ATOM 1932 C C . ALA A 1 250 ? 22.191 -8.478 -16.339 1.00 44.72 250 ALA A C 1
ATOM 1934 O O . ALA A 1 250 ? 22.820 -7.661 -15.659 1.00 44.72 250 ALA A O 1
ATOM 1935 N N . PRO A 1 251 ? 22.833 -9.431 -17.042 1.00 43.34 251 PRO A N 1
ATOM 1936 C CA . PRO A 1 251 ? 24.263 -9.663 -16.920 1.00 43.34 251 PRO A CA 1
ATOM 1937 C C . PRO A 1 251 ? 25.018 -8.427 -17.399 1.00 43.34 251 PRO A C 1
ATOM 1939 O O . PRO A 1 251 ? 25.033 -8.102 -18.586 1.00 43.34 251 PRO A O 1
ATOM 1942 N N . SER A 1 252 ? 25.668 -7.742 -16.461 1.00 45.62 252 SER A N 1
ATOM 1943 C CA . SER A 1 252 ? 26.689 -6.750 -16.755 1.00 45.62 252 SER A CA 1
ATOM 1944 C C . SER A 1 252 ? 27.879 -7.473 -17.389 1.00 45.62 252 SER A C 1
ATOM 1946 O O . SER A 1 252 ? 28.827 -7.858 -16.701 1.00 45.62 252 SER A O 1
ATOM 1948 N N . GLU A 1 253 ? 27.813 -7.717 -18.698 1.00 41.16 253 GLU A N 1
ATOM 1949 C CA . GLU A 1 253 ? 28.980 -8.100 -19.478 1.00 41.16 253 GLU A CA 1
ATOM 1950 C C . GLU A 1 253 ? 29.991 -6.958 -19.384 1.00 41.16 253 GLU A C 1
ATOM 1952 O O . GLU A 1 253 ? 29.792 -5.838 -19.855 1.00 41.16 253 GLU A O 1
ATOM 1957 N N . SER A 1 254 ? 31.075 -7.252 -18.678 1.00 44.03 254 SER A N 1
ATOM 1958 C CA . SER A 1 254 ? 32.217 -6.385 -18.472 1.00 44.03 254 SER A CA 1
ATOM 1959 C C . SER A 1 254 ? 32.861 -6.024 -19.812 1.00 44.03 254 SER A C 1
ATOM 1961 O O . SER A 1 254 ? 33.723 -6.751 -20.310 1.00 44.03 254 SER A O 1
ATOM 1963 N N . PHE A 1 255 ? 32.502 -4.873 -20.375 1.00 38.22 255 PHE A N 1
ATOM 1964 C CA . PHE A 1 255 ? 33.294 -4.237 -21.422 1.00 38.22 255 PHE A CA 1
ATOM 1965 C C . PHE A 1 255 ? 34.534 -3.592 -20.796 1.00 38.22 255 PHE A C 1
ATOM 1967 O O . PHE A 1 255 ? 34.550 -2.433 -20.387 1.00 38.22 255 PHE A O 1
ATOM 1974 N N . SER A 1 256 ? 35.604 -4.384 -20.717 1.00 44.78 256 SER A N 1
ATOM 1975 C CA . SER A 1 256 ? 36.963 -3.866 -20.610 1.00 44.78 256 SER A CA 1
ATOM 1976 C C . SER A 1 256 ? 37.346 -3.282 -21.967 1.00 44.78 256 SER A C 1
ATOM 1978 O O . SER A 1 256 ? 37.614 -4.008 -22.922 1.00 44.78 256 SER A O 1
ATOM 1980 N N . SER A 1 257 ? 37.341 -1.960 -22.084 1.00 40.34 257 SER A N 1
ATOM 1981 C CA . SER A 1 257 ? 38.002 -1.265 -23.185 1.00 40.34 257 SER A CA 1
ATOM 1982 C C . SER A 1 257 ? 38.588 0.031 -22.659 1.00 40.34 257 SER A C 1
ATOM 1984 O O . SER A 1 257 ? 37.899 1.020 -22.424 1.00 40.34 257 SER A O 1
ATOM 1986 N N . GLY A 1 258 ? 39.897 -0.014 -22.425 1.00 45.19 258 GLY A N 1
ATOM 1987 C CA . GLY A 1 258 ? 40.686 1.169 -22.157 1.00 45.19 258 GLY A CA 1
ATOM 1988 C C . GLY A 1 258 ? 40.696 2.082 -23.377 1.00 45.19 258 GLY A C 1
ATOM 1989 O O . GLY A 1 258 ? 41.044 1.661 -24.476 1.00 45.19 258 GLY A O 1
ATOM 1990 N N . SER A 1 259 ? 40.390 3.355 -23.162 1.00 36.75 259 SER A N 1
ATOM 1991 C CA . SER A 1 259 ? 40.935 4.418 -23.991 1.00 36.75 259 SER A CA 1
ATOM 1992 C C . SER A 1 259 ? 41.175 5.652 -23.136 1.00 36.75 259 SER A C 1
ATOM 1994 O O . SER A 1 259 ? 40.281 6.233 -22.528 1.00 36.75 259 SER A O 1
ATOM 1996 N N . SER A 1 260 ? 42.457 5.975 -23.057 1.00 44.72 260 SER A N 1
ATOM 1997 C CA . SER A 1 260 ? 43.057 7.145 -22.446 1.00 44.72 260 SER A CA 1
ATOM 1998 C C . SER A 1 260 ? 42.658 8.406 -23.212 1.00 44.72 260 SER A C 1
ATOM 2000 O O . SER A 1 260 ? 43.049 8.549 -24.369 1.00 44.72 260 SER A O 1
ATOM 2002 N N . VAL A 1 261 ? 42.034 9.381 -22.544 1.00 38.31 261 VAL A N 1
ATOM 2003 C CA . VAL A 1 261 ? 42.091 10.784 -22.983 1.00 38.31 261 VAL A CA 1
ATOM 2004 C C . VAL A 1 261 ? 42.354 11.692 -21.782 1.00 38.31 261 VAL A C 1
ATOM 2006 O O . VAL A 1 261 ? 41.651 11.668 -20.775 1.00 38.31 261 VAL A O 1
ATOM 2009 N N . ARG A 1 262 ? 43.438 12.464 -21.899 1.00 36.16 262 ARG A N 1
ATOM 2010 C CA . ARG A 1 262 ? 43.907 13.476 -20.951 1.00 36.16 262 ARG A CA 1
ATOM 2011 C C . ARG A 1 262 ? 43.041 14.735 -20.996 1.00 36.16 262 ARG A C 1
ATOM 2013 O O . ARG A 1 262 ? 42.775 15.250 -22.072 1.00 36.16 262 ARG A O 1
ATOM 2020 N N . ALA A 1 263 ? 42.750 15.222 -19.792 1.00 38.94 263 ALA A N 1
ATOM 2021 C CA . ALA A 1 263 ? 42.789 16.601 -19.295 1.00 38.94 263 ALA A CA 1
ATOM 2022 C C . ALA A 1 263 ? 42.488 17.778 -20.242 1.00 38.94 263 ALA A C 1
ATOM 2024 O O . ALA A 1 263 ? 43.248 18.037 -21.166 1.00 38.94 263 ALA A O 1
ATOM 2025 N N . CYS A 1 264 ? 41.560 18.631 -19.797 1.00 31.05 264 CYS A N 1
ATOM 2026 C CA . CYS A 1 264 ? 41.779 20.076 -19.689 1.00 31.05 264 CYS A CA 1
ATOM 2027 C C . CYS A 1 264 ? 41.004 20.611 -18.475 1.00 31.05 264 CYS A C 1
ATOM 2029 O O . CYS A 1 264 ? 39.784 20.491 -18.399 1.00 31.05 264 CYS A O 1
ATOM 2031 N N . SER A 1 265 ? 41.738 21.188 -17.527 1.00 39.12 265 SER A N 1
ATOM 2032 C CA . SER A 1 265 ? 41.204 21.994 -16.433 1.00 39.12 265 SER A CA 1
ATOM 2033 C C . SER A 1 265 ? 41.030 23.435 -16.901 1.00 39.12 265 SER A C 1
ATOM 2035 O O . SER A 1 265 ? 41.966 23.989 -17.477 1.00 39.12 265 SER A O 1
ATOM 2037 N N . SER A 1 266 ? 39.920 24.072 -16.538 1.00 37.66 266 SER A N 1
ATOM 2038 C CA . SER A 1 266 ? 39.897 25.510 -16.258 1.00 37.66 266 SER A CA 1
ATOM 2039 C C . SER A 1 266 ? 38.672 25.888 -15.420 1.00 37.66 266 SER A C 1
ATOM 2041 O O . SER A 1 266 ? 37.540 25.562 -15.759 1.00 37.66 266 SER A O 1
ATOM 2043 N N . SER A 1 267 ? 38.987 26.568 -14.317 1.00 37.47 267 SER A N 1
ATOM 2044 C CA . SER A 1 267 ? 38.213 27.493 -13.472 1.00 37.47 267 SER A CA 1
ATOM 2045 C C . SER A 1 267 ? 37.262 28.414 -14.267 1.00 37.47 267 SER A C 1
ATOM 2047 O O . SER A 1 267 ? 37.512 28.628 -15.446 1.00 37.47 267 SER A O 1
ATOM 2049 N N . SER A 1 268 ? 36.209 29.051 -13.748 1.00 35.41 268 SER A N 1
ATOM 2050 C CA . SER A 1 268 ? 36.013 29.743 -12.463 1.00 35.41 268 SER A CA 1
ATOM 2051 C C . SER A 1 268 ? 34.562 30.256 -12.351 1.00 35.41 268 SER A C 1
ATOM 2053 O O . SER A 1 268 ? 33.974 30.598 -13.372 1.00 35.41 268 SER A O 1
ATOM 2055 N N . SER A 1 269 ? 34.120 30.460 -11.105 1.00 36.09 269 SER A N 1
ATOM 2056 C CA . SER A 1 269 ? 33.233 31.536 -10.619 1.00 36.09 269 SER A CA 1
ATOM 2057 C C . SER A 1 269 ? 31.716 31.491 -10.844 1.00 36.09 269 SER A C 1
ATOM 2059 O O . SER A 1 269 ? 31.213 31.645 -11.950 1.00 36.09 269 SER A O 1
ATOM 2061 N N . ASP A 1 270 ? 31.059 31.415 -9.680 1.00 35.97 270 ASP A N 1
ATOM 2062 C CA . ASP A 1 270 ? 29.990 32.284 -9.177 1.00 35.97 270 ASP A CA 1
ATOM 2063 C C . ASP A 1 270 ? 28.672 32.352 -9.944 1.00 35.97 270 ASP A C 1
ATOM 2065 O O . ASP A 1 270 ? 28.578 32.966 -11.003 1.00 35.97 270 ASP A O 1
ATOM 2069 N N . SER A 1 271 ? 27.612 31.845 -9.309 1.00 41.66 271 SER A N 1
ATOM 2070 C CA . SER A 1 271 ? 26.433 32.646 -8.954 1.00 41.66 271 SER A CA 1
ATOM 2071 C C . SER A 1 271 ? 25.544 31.884 -7.971 1.00 41.66 271 SER A C 1
ATOM 2073 O O . SER A 1 271 ? 25.425 30.662 -8.021 1.00 41.66 271 SER A O 1
ATOM 2075 N N . ASP A 1 272 ? 24.977 32.668 -7.071 1.00 35.59 272 ASP A N 1
ATOM 2076 C CA . ASP A 1 272 ? 24.284 32.332 -5.842 1.00 35.59 272 ASP A CA 1
ATOM 2077 C C . ASP A 1 272 ? 22.952 31.570 -5.974 1.00 35.59 272 ASP A C 1
ATOM 2079 O O . ASP A 1 272 ? 22.250 31.619 -6.983 1.00 35.59 272 ASP A O 1
ATOM 2083 N N . ASP A 1 273 ? 22.578 31.025 -4.813 1.00 38.62 273 ASP A N 1
ATOM 2084 C CA . ASP A 1 273 ? 21.292 31.246 -4.137 1.00 38.62 273 ASP A CA 1
ATOM 2085 C C . ASP A 1 273 ? 20.244 30.117 -4.080 1.00 38.62 273 ASP A C 1
ATOM 2087 O O . ASP A 1 273 ? 20.010 29.351 -5.011 1.00 38.62 273 ASP A O 1
ATOM 2091 N N . VAL A 1 274 ? 19.538 30.149 -2.943 1.00 41.31 274 VAL A N 1
ATOM 2092 C CA . VAL A 1 274 ? 18.292 29.460 -2.565 1.00 41.31 274 VAL A CA 1
ATOM 2093 C C . VAL A 1 274 ? 18.412 28.142 -1.774 1.00 41.31 274 VAL A C 1
ATOM 2095 O O . VAL A 1 274 ? 18.271 27.037 -2.281 1.00 41.31 274 VAL A O 1
ATOM 2098 N N . ALA A 1 275 ? 18.558 28.344 -0.458 1.00 38.09 275 ALA A N 1
ATOM 2099 C CA . ALA A 1 275 ? 17.674 27.854 0.610 1.00 38.09 275 ALA A CA 1
ATOM 2100 C C . ALA A 1 275 ? 17.439 26.333 0.782 1.00 38.09 275 ALA A C 1
ATOM 2102 O O . ALA A 1 275 ? 16.792 25.684 -0.025 1.00 38.09 275 ALA A O 1
ATOM 2103 N N . GLN A 1 276 ? 17.746 25.794 1.964 1.00 40.78 276 GLN A N 1
ATOM 2104 C CA . GLN A 1 276 ? 16.793 25.768 3.083 1.00 40.78 276 GLN A CA 1
ATOM 2105 C C . GLN A 1 276 ? 17.397 25.075 4.311 1.00 40.78 276 GLN A C 1
ATOM 2107 O O . GLN A 1 276 ? 18.080 24.057 4.248 1.00 40.78 276 GLN A O 1
ATOM 2112 N N . ASP A 1 277 ? 17.109 25.713 5.434 1.00 40.34 277 ASP A N 1
ATOM 2113 C CA . ASP A 1 277 ? 17.442 25.388 6.808 1.00 40.34 277 ASP A CA 1
ATOM 2114 C C . ASP A 1 277 ? 16.701 24.110 7.252 1.00 40.34 277 ASP A C 1
ATOM 2116 O O . ASP A 1 277 ? 15.472 24.095 7.326 1.00 40.34 277 ASP A O 1
ATOM 2120 N N . VAL A 1 278 ? 17.429 23.026 7.544 1.00 42.69 278 VAL A N 1
ATOM 2121 C CA . VAL A 1 278 ? 16.882 21.858 8.255 1.00 42.69 278 VAL A CA 1
ATOM 2122 C C . VAL A 1 278 ? 17.803 21.530 9.421 1.00 42.69 278 VAL A C 1
ATOM 2124 O O . VAL A 1 278 ? 18.908 21.008 9.268 1.00 42.69 278 VAL A O 1
ATOM 2127 N N . GLN A 1 279 ? 17.317 21.855 10.614 1.00 45.97 279 GLN A N 1
ATOM 2128 C CA . GLN A 1 279 ? 17.963 21.548 11.881 1.00 45.97 279 GLN A CA 1
ATOM 2129 C C . GLN A 1 279 ? 18.056 20.029 12.117 1.00 45.97 279 GLN A C 1
ATOM 2131 O O . GLN A 1 279 ? 17.078 19.310 11.896 1.00 45.97 279 GLN A O 1
ATOM 2136 N N . PRO A 1 280 ? 19.173 19.514 12.662 1.00 44.62 280 PRO A N 1
ATOM 2137 C CA . PRO A 1 280 ? 19.250 18.128 13.098 1.00 44.62 280 PRO A CA 1
ATOM 2138 C C . PRO A 1 280 ? 18.569 17.950 14.464 1.00 44.62 280 PRO A C 1
ATOM 2140 O O . PRO A 1 280 ? 19.010 18.486 15.485 1.00 44.62 280 PRO A O 1
ATOM 2143 N N . ILE A 1 281 ? 17.503 17.145 14.493 1.00 41.75 281 ILE A N 1
ATOM 2144 C CA . ILE A 1 281 ? 16.852 16.694 15.727 1.00 41.75 281 ILE A CA 1
ATOM 2145 C C . ILE A 1 281 ? 17.852 15.864 16.540 1.00 41.75 281 ILE A C 1
ATOM 2147 O O . ILE A 1 281 ? 18.334 14.807 16.128 1.00 41.75 281 ILE A O 1
ATOM 2151 N N . LYS A 1 282 ? 18.168 16.383 17.727 1.00 45.03 282 LYS A N 1
ATOM 2152 C CA . LYS A 1 282 ? 19.037 15.768 18.728 1.00 45.03 282 LYS A CA 1
ATOM 2153 C C . LYS A 1 282 ? 18.440 14.445 19.213 1.00 45.03 282 LYS A C 1
ATOM 2155 O O . LYS A 1 282 ? 17.331 14.404 19.738 1.00 45.03 282 LYS A O 1
ATOM 2160 N N . LYS A 1 283 ? 19.233 13.375 19.115 1.00 44.12 283 LYS A N 1
ATOM 2161 C CA . LYS A 1 283 ? 19.022 12.116 19.838 1.00 44.12 283 LYS A CA 1
ATOM 2162 C C . LYS A 1 283 ? 19.070 12.385 21.346 1.00 44.12 283 LYS A C 1
ATOM 2164 O O . LYS A 1 283 ? 20.121 12.746 21.869 1.00 44.12 283 LYS A O 1
ATOM 2169 N N . ALA A 1 284 ? 17.963 12.149 22.041 1.00 39.12 284 ALA A N 1
ATOM 2170 C CA . ALA A 1 284 ? 17.926 12.015 23.493 1.00 39.12 284 ALA A CA 1
ATOM 2171 C C . ALA A 1 284 ? 17.527 10.574 23.834 1.00 39.12 284 ALA A C 1
ATOM 2173 O O . ALA A 1 284 ? 16.355 10.256 23.997 1.00 39.12 284 ALA A O 1
ATOM 2174 N N . SER A 1 285 ? 18.524 9.688 23.908 1.00 38.88 285 SER A N 1
ATOM 2175 C CA . SER A 1 285 ? 18.361 8.363 24.508 1.00 38.88 285 SER A CA 1
ATOM 2176 C C . SER A 1 285 ? 18.505 8.532 26.018 1.00 38.88 285 SER A C 1
ATOM 2178 O O . SER A 1 285 ? 19.617 8.659 26.533 1.00 38.88 285 SER A O 1
ATOM 2180 N N . LYS A 1 286 ? 17.377 8.643 26.726 1.00 43.84 286 LYS A N 1
ATOM 2181 C CA . LYS A 1 286 ? 17.356 8.696 28.189 1.00 43.84 286 LYS A CA 1
ATOM 2182 C C . LYS A 1 286 ? 17.098 7.291 28.718 1.00 43.84 286 LYS A C 1
ATOM 2184 O O . LYS A 1 286 ? 15.979 6.795 28.712 1.00 43.84 286 LYS A O 1
ATOM 2189 N N . VAL A 1 287 ? 18.192 6.678 29.154 1.00 45.94 287 VAL A N 1
ATOM 2190 C CA . VAL A 1 287 ? 18.242 5.508 30.029 1.00 45.94 287 VAL A CA 1
ATOM 2191 C C . VAL A 1 287 ? 17.420 5.804 31.285 1.00 45.94 287 VAL A C 1
ATOM 2193 O O . VAL A 1 287 ? 17.712 6.760 32.004 1.00 45.94 287 VAL A O 1
ATOM 2196 N N . ALA A 1 288 ? 16.402 4.987 31.543 1.00 39.00 288 ALA A N 1
ATOM 2197 C CA . ALA A 1 288 ? 15.704 4.935 32.820 1.00 39.00 288 ALA A CA 1
ATOM 2198 C C . ALA A 1 288 ? 15.772 3.502 33.353 1.00 39.00 288 ALA A C 1
ATOM 2200 O O . ALA A 1 288 ? 15.036 2.606 32.949 1.00 39.00 288 ALA A O 1
ATOM 2201 N N . THR A 1 289 ? 16.740 3.325 34.240 1.00 39.44 289 THR A N 1
ATOM 2202 C CA . THR A 1 289 ? 16.898 2.232 35.190 1.00 39.44 289 THR A CA 1
ATOM 2203 C C . THR A 1 289 ? 15.706 2.181 36.147 1.00 39.44 289 THR A C 1
ATOM 2205 O O . THR A 1 289 ? 15.362 3.205 36.733 1.00 39.44 289 THR A O 1
ATOM 2208 N N . ALA A 1 290 ? 15.161 0.991 36.401 1.00 40.12 290 ALA A N 1
ATOM 2209 C CA . ALA A 1 290 ? 14.512 0.672 37.672 1.00 40.12 290 ALA A CA 1
ATOM 2210 C C . ALA A 1 290 ? 14.613 -0.840 37.971 1.00 40.12 290 ALA A C 1
ATOM 2212 O O . ALA A 1 290 ? 14.783 -1.633 37.043 1.00 40.12 290 ALA A O 1
ATOM 2213 N N . PRO A 1 291 ? 14.599 -1.234 39.257 1.00 50.03 291 PRO A N 1
ATOM 2214 C CA . PRO A 1 291 ? 15.296 -2.414 39.759 1.00 50.03 291 PRO A CA 1
ATOM 2215 C C . PRO A 1 291 ? 14.352 -3.588 40.048 1.00 50.03 291 PRO A C 1
ATOM 2217 O O . PRO A 1 291 ? 13.166 -3.397 40.297 1.00 50.03 291 PRO A O 1
ATOM 2220 N N . ALA A 1 292 ? 14.898 -4.801 40.137 1.00 38.03 292 ALA A N 1
ATOM 2221 C CA . ALA A 1 292 ? 14.236 -5.892 40.847 1.00 38.03 292 ALA A CA 1
ATOM 2222 C C . ALA A 1 292 ? 15.253 -6.633 41.718 1.00 38.03 292 ALA A C 1
ATOM 2224 O O . ALA A 1 292 ? 16.116 -7.367 41.236 1.00 38.03 292 ALA A O 1
ATOM 2225 N N . MET A 1 293 ? 15.148 -6.382 43.023 1.00 41.47 293 MET A N 1
ATOM 2226 C CA . MET A 1 293 ? 15.755 -7.184 44.073 1.00 41.47 293 MET A CA 1
ATOM 2227 C C . MET A 1 293 ? 15.004 -8.518 44.226 1.00 41.47 293 MET A C 1
ATOM 2229 O O . MET A 1 293 ? 13.786 -8.586 44.097 1.00 41.47 293 MET A O 1
ATOM 2233 N N . THR A 1 294 ? 15.780 -9.553 44.547 1.00 44.00 294 THR A N 1
ATOM 2234 C CA . THR A 1 294 ? 15.491 -10.717 45.414 1.00 44.00 294 THR A CA 1
ATOM 2235 C C . THR A 1 294 ? 14.250 -10.571 46.323 1.00 44.00 294 THR A C 1
ATOM 2237 O O . THR A 1 294 ? 14.078 -9.520 46.924 1.00 44.00 294 THR A O 1
ATOM 2240 N N . SER A 1 295 ? 13.414 -11.583 46.598 1.00 41.41 295 SER A N 1
ATOM 2241 C CA . SER A 1 295 ? 13.741 -12.884 47.216 1.00 41.41 295 SER A CA 1
ATOM 2242 C C . SER A 1 295 ? 12.488 -13.787 47.363 1.00 41.41 295 SER A C 1
ATOM 2244 O O . SER A 1 295 ? 11.396 -13.238 47.376 1.00 41.41 295 SER A O 1
ATOM 2246 N N . ARG A 1 296 ? 12.702 -15.108 47.588 1.00 37.09 296 ARG A N 1
ATOM 2247 C CA . ARG A 1 296 ? 11.910 -16.112 48.376 1.00 37.09 296 ARG A CA 1
ATOM 2248 C C . ARG A 1 296 ? 10.376 -16.164 48.187 1.00 37.09 296 ARG A C 1
ATOM 2250 O O . ARG A 1 296 ? 9.701 -15.167 48.311 1.00 37.09 296 ARG A O 1
ATOM 2257 N N . GLY A 1 297 ? 9.703 -17.304 48.051 1.00 39.50 297 GLY A N 1
ATOM 2258 C CA . GLY A 1 297 ? 9.970 -18.685 48.446 1.00 39.50 297 GLY A CA 1
ATOM 2259 C C . GLY A 1 297 ? 8.624 -19.376 48.761 1.00 39.50 297 GLY A C 1
ATOM 2260 O O . GLY A 1 297 ? 7.598 -18.713 48.838 1.00 39.50 297 GLY A O 1
ATOM 2261 N N . ALA A 1 298 ? 8.682 -20.687 48.999 1.00 42.34 298 ALA A N 1
ATOM 2262 C CA . ALA A 1 298 ? 7.649 -21.541 49.604 1.00 42.34 298 ALA A CA 1
ATOM 2263 C C . ALA A 1 298 ? 6.463 -22.031 48.738 1.00 42.34 298 ALA A C 1
ATOM 2265 O O . ALA A 1 298 ? 5.439 -21.389 48.544 1.00 42.34 298 ALA A O 1
ATOM 2266 N N . ARG A 1 299 ? 6.626 -23.299 48.349 1.00 44.62 299 ARG A N 1
ATOM 2267 C CA . ARG A 1 299 ? 5.611 -24.356 48.235 1.00 44.62 299 ARG A CA 1
ATOM 2268 C C . ARG A 1 299 ? 4.761 -24.433 49.522 1.00 44.62 299 ARG A C 1
ATOM 2270 O O . ARG A 1 299 ? 5.328 -24.279 50.605 1.00 44.62 299 ARG A O 1
ATOM 2277 N N . PRO A 1 300 ? 3.490 -24.845 49.429 1.00 58.47 300 PRO A N 1
ATOM 2278 C CA . PRO A 1 300 ? 3.101 -26.000 50.230 1.00 58.47 300 PRO A CA 1
ATOM 2279 C C . PRO A 1 300 ? 2.331 -27.049 49.428 1.00 58.47 300 PRO A C 1
ATOM 2281 O O . PRO A 1 300 ? 1.832 -26.818 48.331 1.00 58.47 300 PRO A O 1
ATOM 2284 N N . GLN A 1 301 ? 2.350 -28.243 50.004 1.00 60.09 301 GLN A N 1
ATOM 2285 C CA . GLN A 1 301 ? 1.600 -29.422 49.614 1.00 60.09 301 GLN A CA 1
ATOM 2286 C C . GLN A 1 301 ? 0.117 -29.230 49.946 1.00 60.09 301 GLN A C 1
ATOM 2288 O O . GLN A 1 301 ? -0.200 -28.715 51.017 1.00 60.09 301 GLN A O 1
ATOM 2293 N N . ASN A 1 302 ? -0.752 -29.681 49.046 1.00 54.50 302 ASN A N 1
ATOM 2294 C CA . ASN A 1 302 ? -1.797 -30.667 49.321 1.00 54.50 302 ASN A CA 1
ATOM 2295 C C . ASN A 1 302 ? -2.174 -31.335 48.000 1.00 54.50 302 ASN A C 1
ATOM 2297 O O . ASN A 1 302 ? -2.316 -30.599 46.999 1.00 54.50 302 ASN A O 1
#

Foldseek 3Di:
DDDDDDDDDDPPPPPPPPVVVVVVVVVVVVVVVVVVVVVVVVVVVVVVVVVVVVVVVVVVVVVVCVVVVVVVVVVVVVVVVVVVLVVVVVVLVVVVVVVVVVVVVVVVVVVVVVVVVVVVVVVCVVVVVVVVVVLVVVLVVVVPPDVVVLVVVLPDDDDDPVVLVVQQVVCVQVVHDSDPVRSSVCSVDPVSVVSVPDDCVVNDDPVVVVVVVVVVVVVVVVVVVVVVVVVVSVVVVVVSVVVVVVVVVPDPPDPPDDDDDDDDDDDDDDDDDDDDDDDDDDDDPDDDDDDDDDDDDDDDDD

Sequence (302 aa):
MPGALELPGALQRSHVPGPALFIAAVTKLKHLIQAKEAALQKESVALDLASATLAHMAQCEQQFRSEFSGELDKAKESEQEASRLTAALEDLHKDVKEVDAEAVQICERIAQTTAEMEKLEQDVSETMADVQQELRMATLDLRAVPQAIIDDFREAGPPSETLQLVFFAFLDALGVAESWEGVVSLFSGDFAQQLQDLELDDMLPTTARAQYLKRKGDIRDMLRQKVRVLKGVRGKIQKVEEELKDAGEAPSESFSSGSSVRACSSSSSDSDDVAQDVQPIKKASKVATAPAMTSRGARPQN

pLDDT: mean 71.47, std 19.02, range [31.05, 97.06]